Protein AF-A0A2D7XAW5-F1 (afdb_monomer_lite)

Structure (mmCIF, N/CA/C/O backbone):
data_AF-A0A2D7XAW5-F1
#
_entry.id   AF-A0A2D7XAW5-F1
#
loop_
_atom_site.group_PDB
_atom_site.id
_atom_site.type_symbol
_atom_site.label_atom_id
_atom_site.label_alt_id
_atom_site.label_comp_id
_atom_site.label_asym_id
_atom_site.label_entity_id
_atom_site.label_seq_id
_atom_site.pdbx_PDB_ins_code
_atom_site.Cartn_x
_atom_site.Cartn_y
_atom_site.Cartn_z
_atom_site.occupancy
_atom_site.B_iso_or_equiv
_atom_site.auth_seq_id
_atom_site.auth_comp_id
_atom_site.auth_asym_id
_atom_site.auth_atom_id
_atom_site.pdbx_PDB_model_num
ATOM 1 N N . MET A 1 1 ? 61.122 -16.828 -64.109 1.00 49.00 1 MET A N 1
ATOM 2 C CA . MET A 1 1 ? 60.019 -16.296 -63.279 1.00 49.00 1 MET A CA 1
ATOM 3 C C . MET A 1 1 ? 60.348 -14.872 -62.848 1.00 49.00 1 MET A C 1
ATOM 5 O O . MET A 1 1 ? 61.306 -14.716 -62.104 1.00 49.00 1 MET A O 1
ATOM 9 N N . LYS A 1 2 ? 59.590 -13.874 -63.337 1.00 34.31 2 LYS A N 1
ATOM 10 C CA . LYS A 1 2 ? 59.197 -12.615 -62.662 1.00 34.31 2 LYS A CA 1
ATOM 11 C C . LYS A 1 2 ? 58.430 -11.706 -63.652 1.00 34.31 2 LYS A C 1
ATOM 13 O O . LYS A 1 2 ? 59.019 -11.163 -64.572 1.00 34.31 2 LYS A O 1
ATOM 18 N N . VAL A 1 3 ? 57.115 -11.652 -63.407 1.00 29.89 3 VAL A N 1
ATOM 19 C CA . VAL A 1 3 ? 56.124 -10.549 -63.476 1.00 29.89 3 VAL A CA 1
ATOM 20 C C . VAL A 1 3 ? 55.909 -9.764 -64.795 1.00 29.89 3 VAL A C 1
ATOM 22 O O . VAL A 1 3 ? 56.750 -8.947 -65.153 1.00 29.89 3 VAL A O 1
ATOM 25 N N . PRO A 1 4 ? 54.728 -9.887 -65.449 1.00 41.78 4 PRO A N 1
ATOM 26 C CA . PRO A 1 4 ? 54.240 -8.918 -66.435 1.00 41.78 4 PRO A CA 1
ATOM 27 C C . PRO A 1 4 ? 53.646 -7.681 -65.738 1.00 41.78 4 PRO A C 1
ATOM 29 O O . PRO A 1 4 ? 52.747 -7.805 -64.904 1.00 41.78 4 PRO A O 1
ATOM 32 N N . THR A 1 5 ? 54.104 -6.481 -66.095 1.00 43.00 5 THR A N 1
ATOM 33 C CA . THR A 1 5 ? 53.449 -5.216 -65.725 1.00 43.00 5 THR A CA 1
ATOM 34 C C . THR A 1 5 ? 52.362 -4.879 -66.740 1.00 43.00 5 THR A C 1
ATOM 36 O O . THR A 1 5 ? 52.657 -4.549 -67.886 1.00 43.00 5 THR A O 1
ATOM 39 N N . TYR A 1 6 ? 51.101 -4.945 -66.315 1.00 37.06 6 TYR A N 1
ATOM 40 C CA . TYR A 1 6 ? 49.959 -4.480 -67.097 1.00 37.06 6 TYR A CA 1
ATOM 41 C C . TYR A 1 6 ? 49.971 -2.945 -67.170 1.00 37.06 6 TYR A C 1
ATOM 43 O O . TYR A 1 6 ? 49.675 -2.274 -66.182 1.00 37.06 6 TYR A O 1
ATOM 51 N N . GLN A 1 7 ? 50.296 -2.376 -68.334 1.00 37.94 7 GLN A N 1
ATOM 52 C CA . GLN A 1 7 ? 49.944 -0.990 -68.649 1.00 37.94 7 GLN A CA 1
ATOM 53 C C . GLN A 1 7 ? 48.467 -0.964 -69.048 1.00 37.94 7 GLN A C 1
ATOM 55 O O . GLN A 1 7 ? 48.074 -1.506 -70.077 1.00 37.94 7 GLN A O 1
ATOM 60 N N . ARG A 1 8 ? 47.627 -0.379 -68.193 1.00 36.88 8 ARG A N 1
ATOM 61 C CA . ARG A 1 8 ? 46.212 -0.156 -68.486 1.00 36.88 8 ARG A CA 1
ATOM 62 C C . ARG A 1 8 ? 46.101 1.158 -69.259 1.00 36.88 8 ARG A C 1
ATOM 64 O O . ARG A 1 8 ? 46.190 2.227 -68.663 1.00 36.88 8 ARG A O 1
ATOM 71 N N . GLU A 1 9 ? 45.927 1.077 -70.574 1.00 38.66 9 GLU A N 1
ATOM 72 C CA . GLU A 1 9 ? 45.508 2.213 -71.398 1.00 38.66 9 GLU A CA 1
ATOM 73 C C . GLU A 1 9 ? 44.088 2.618 -70.976 1.00 38.66 9 GLU A C 1
ATOM 75 O O . GLU A 1 9 ? 43.096 1.979 -71.325 1.00 38.66 9 GLU A O 1
ATOM 80 N N . THR A 1 10 ? 43.965 3.662 -70.158 1.00 37.06 10 THR A N 1
ATOM 81 C CA . THR A 1 10 ? 42.676 4.304 -69.897 1.00 37.06 10 THR A CA 1
ATOM 82 C C . THR A 1 10 ? 42.324 5.186 -71.088 1.00 37.06 10 THR A C 1
ATOM 84 O O . THR A 1 10 ? 42.619 6.380 -71.101 1.00 37.06 10 THR A O 1
ATOM 87 N N . GLY A 1 11 ? 41.694 4.591 -72.100 1.00 34.25 11 GLY A N 1
ATOM 88 C CA . GLY A 1 11 ? 40.946 5.336 -73.103 1.00 34.25 11 GLY A CA 1
ATOM 89 C C . GLY A 1 11 ? 39.743 5.996 -72.435 1.00 34.25 11 GLY A C 1
ATOM 90 O O . GLY A 1 11 ? 38.771 5.326 -72.093 1.00 34.25 11 GLY A O 1
ATOM 91 N N . ILE A 1 12 ? 39.807 7.309 -72.216 1.00 36.62 12 ILE A N 1
ATOM 92 C CA . ILE A 1 12 ? 38.617 8.099 -71.899 1.00 36.62 12 ILE A CA 1
ATOM 93 C C . ILE A 1 12 ? 37.809 8.152 -73.192 1.00 36.62 12 ILE A C 1
ATOM 95 O O . ILE A 1 12 ? 38.161 8.881 -74.111 1.00 36.62 12 ILE A O 1
ATOM 99 N N . THR A 1 13 ? 36.747 7.358 -73.286 1.00 34.97 13 THR A N 1
ATOM 100 C CA . THR A 1 13 ? 35.694 7.532 -74.291 1.00 34.97 13 THR A CA 1
ATOM 101 C C . THR A 1 13 ? 34.950 8.841 -74.009 1.00 34.97 13 THR A C 1
ATOM 103 O O . THR A 1 13 ? 34.230 8.900 -73.005 1.00 34.97 13 THR A O 1
ATOM 106 N N . PRO A 1 14 ? 35.052 9.889 -74.852 1.00 41.09 14 PRO A N 1
ATOM 107 C CA . PRO A 1 14 ? 34.073 10.959 -74.826 1.00 41.09 14 PRO A CA 1
ATOM 108 C C . PRO A 1 14 ? 32.803 10.432 -75.506 1.00 41.09 14 PRO A C 1
ATOM 110 O O . PRO A 1 14 ? 32.849 9.806 -76.564 1.00 41.09 14 PRO A O 1
ATOM 113 N N . ARG A 1 15 ? 31.659 10.631 -74.852 1.00 36.19 15 ARG A N 1
ATOM 114 C CA . ARG A 1 15 ? 30.332 10.256 -75.354 1.00 36.19 15 ARG A CA 1
ATOM 115 C C . ARG A 1 15 ? 30.088 10.767 -76.783 1.00 36.19 15 ARG A C 1
ATOM 117 O O . ARG A 1 15 ? 30.601 11.809 -77.183 1.00 36.19 15 ARG A O 1
ATOM 124 N N . ALA A 1 16 ? 29.252 10.026 -77.510 1.00 38.72 16 ALA A N 1
ATOM 125 C CA . ALA A 1 16 ? 28.779 10.338 -78.855 1.00 38.72 16 ALA A CA 1
ATOM 126 C C . ALA A 1 16 ? 28.228 11.774 -78.956 1.00 38.72 16 ALA A C 1
ATOM 128 O O . ALA A 1 16 ? 27.332 12.144 -78.197 1.00 38.72 16 ALA A O 1
ATOM 129 N N . GLY A 1 17 ? 28.766 12.565 -79.894 1.00 42.38 17 GLY A N 1
ATOM 130 C CA . GLY A 1 17 ? 28.244 13.895 -80.242 1.00 42.38 17 GLY A CA 1
ATOM 131 C C . GLY A 1 17 ? 29.272 14.965 -80.640 1.00 42.38 17 GLY A C 1
ATOM 132 O O . GLY A 1 17 ? 28.874 15.992 -81.177 1.00 42.38 17 GLY A O 1
ATOM 133 N N . ALA A 1 18 ? 30.577 14.765 -80.426 1.00 35.56 18 ALA A N 1
ATOM 134 C CA . ALA A 1 18 ? 31.586 15.764 -80.797 1.00 35.56 18 ALA A CA 1
ATOM 135 C C . ALA A 1 18 ? 32.051 15.591 -82.256 1.00 35.56 18 ALA A C 1
ATOM 137 O O . ALA A 1 18 ? 32.701 14.605 -82.602 1.00 35.56 18 ALA A O 1
ATOM 138 N N . VAL A 1 19 ? 31.722 16.563 -83.110 1.00 38.09 19 VAL A N 1
ATOM 139 C CA . VAL A 1 19 ? 32.221 16.660 -84.490 1.00 38.09 19 VAL A CA 1
ATOM 140 C C . VAL A 1 19 ? 33.699 17.080 -84.455 1.00 38.09 19 VAL A C 1
ATOM 142 O O . VAL A 1 19 ? 34.006 18.122 -83.875 1.00 38.09 19 VAL A O 1
ATOM 145 N N . PRO A 1 20 ? 34.637 16.329 -85.061 1.00 36.72 20 PRO A N 1
ATOM 146 C CA . PRO A 1 20 ? 36.035 16.735 -85.098 1.00 36.72 20 PRO A CA 1
ATOM 147 C C . PRO A 1 20 ? 36.251 17.810 -86.174 1.00 36.72 20 PRO A C 1
ATOM 149 O O . PRO A 1 20 ? 36.247 17.517 -87.368 1.00 36.72 20 PRO A O 1
ATOM 152 N N . SER A 1 21 ? 36.483 19.062 -85.770 1.00 35.12 21 SER A N 1
ATOM 153 C CA . SER A 1 21 ? 37.036 20.084 -86.666 1.00 35.12 21 SER A CA 1
ATOM 154 C C . SER A 1 21 ? 38.558 19.933 -86.724 1.00 35.12 21 SER A C 1
ATOM 156 O O . SER A 1 21 ? 39.268 20.306 -85.789 1.00 35.12 21 SER A O 1
ATOM 158 N N . GLY A 1 22 ? 39.076 19.358 -87.808 1.00 31.50 22 GLY A N 1
ATOM 159 C CA . GLY A 1 22 ? 40.514 19.291 -88.054 1.00 31.50 22 GLY A CA 1
ATOM 160 C C . GLY A 1 22 ? 41.063 20.644 -88.508 1.00 31.50 22 GLY A C 1
ATOM 161 O O . GLY A 1 22 ? 40.640 21.161 -89.538 1.00 31.50 22 GLY A O 1
ATOM 162 N N . VAL A 1 23 ? 42.046 21.189 -87.788 1.00 35.84 23 VAL A N 1
ATOM 163 C CA . VAL A 1 23 ? 42.886 22.292 -88.278 1.00 35.84 23 VAL A CA 1
ATOM 164 C C . VAL A 1 23 ? 44.326 21.786 -88.345 1.00 35.84 23 VAL A C 1
ATOM 166 O O . VAL A 1 23 ? 44.962 21.542 -87.323 1.00 35.84 23 VAL A O 1
ATOM 169 N N . ARG A 1 24 ? 44.836 21.579 -89.565 1.00 37.38 24 ARG A N 1
ATOM 170 C CA . ARG A 1 24 ? 46.264 21.337 -89.818 1.00 37.38 24 ARG A CA 1
ATOM 171 C C . ARG A 1 24 ? 46.990 22.680 -89.761 1.00 37.38 24 ARG A C 1
ATOM 173 O O . ARG A 1 24 ? 46.682 23.553 -90.564 1.00 37.38 24 ARG A O 1
ATOM 180 N N . VAL A 1 25 ? 47.979 22.822 -88.881 1.00 36.78 25 VAL A N 1
ATOM 181 C CA . VAL A 1 25 ? 48.917 23.956 -88.912 1.00 36.78 25 VAL A CA 1
ATOM 182 C C . VAL A 1 25 ? 50.335 23.416 -89.099 1.00 36.78 25 VAL A C 1
ATOM 184 O O . VAL A 1 25 ? 50.778 22.531 -88.371 1.00 36.78 25 VAL A O 1
ATOM 187 N N . SER A 1 26 ? 51.013 23.901 -90.140 1.00 34.81 26 SER A N 1
ATOM 188 C CA . SER A 1 26 ? 52.348 23.491 -90.592 1.00 34.81 26 SER A CA 1
ATOM 189 C C . SER A 1 26 ? 53.469 23.908 -89.629 1.00 34.81 26 SER A C 1
ATOM 191 O O . SER A 1 26 ? 53.447 25.009 -89.083 1.00 34.81 26 SER A O 1
ATOM 193 N N . ALA A 1 27 ? 54.496 23.062 -89.502 1.00 40.00 27 ALA A N 1
ATOM 194 C CA . ALA A 1 27 ? 55.576 23.095 -88.503 1.00 40.00 27 ALA A CA 1
ATOM 195 C C . ALA A 1 27 ? 56.560 24.297 -88.536 1.00 40.00 27 ALA A C 1
ATOM 197 O O . ALA A 1 27 ? 57.597 24.249 -87.883 1.00 40.00 27 ALA A O 1
ATOM 198 N N . GLY A 1 28 ? 56.270 25.378 -89.266 1.00 39.66 28 GLY A N 1
ATOM 199 C CA . GLY A 1 28 ? 57.212 26.486 -89.496 1.00 39.66 28 GLY A CA 1
ATOM 200 C C . GLY A 1 28 ? 57.031 27.745 -88.637 1.00 39.66 28 GLY A C 1
ATOM 201 O O . GLY A 1 28 ? 57.883 28.622 -88.699 1.00 39.66 28 GLY A O 1
ATOM 202 N N . GLN A 1 29 ? 55.957 27.869 -87.845 1.00 40.94 29 GLN A N 1
ATOM 203 C CA . GLN A 1 29 ? 55.640 29.100 -87.085 1.00 40.94 29 GLN A CA 1
ATOM 204 C C . GLN A 1 29 ? 55.718 28.953 -85.547 1.00 40.94 29 GLN A C 1
ATOM 206 O O . GLN A 1 29 ? 55.347 29.864 -84.814 1.00 40.94 29 GLN A O 1
ATOM 211 N N . LEU A 1 30 ? 56.231 27.830 -85.028 1.00 43.41 30 LEU A N 1
ATOM 212 C CA . LEU A 1 30 ? 56.254 27.513 -83.585 1.00 43.41 30 LEU A CA 1
ATOM 213 C C . LEU A 1 30 ? 57.581 27.823 -82.861 1.00 43.41 30 LEU A C 1
ATOM 215 O O . LEU A 1 30 ? 57.793 27.342 -81.749 1.00 43.41 30 LEU A O 1
ATOM 219 N N . ALA A 1 31 ? 58.484 28.617 -83.441 1.00 43.88 31 ALA A N 1
ATOM 220 C CA . ALA A 1 31 ? 59.805 28.828 -82.836 1.00 43.88 31 ALA A CA 1
ATOM 221 C C . ALA A 1 31 ? 59.871 29.955 -81.780 1.00 43.88 31 ALA A C 1
ATOM 223 O O . ALA A 1 31 ? 60.752 29.915 -80.923 1.00 43.88 31 ALA A O 1
ATOM 224 N N . GLU A 1 32 ? 58.937 30.913 -81.767 1.00 42.53 32 GLU A N 1
ATOM 225 C CA . GLU A 1 32 ? 58.920 32.007 -80.772 1.00 42.53 32 GLU A CA 1
ATOM 226 C C . GLU A 1 32 ? 57.974 31.819 -79.561 1.00 42.53 32 GLU A C 1
ATOM 228 O O . GLU A 1 32 ? 58.348 32.254 -78.469 1.00 42.53 32 GLU A O 1
ATOM 233 N N . PRO A 1 33 ? 56.832 31.097 -79.625 1.00 41.97 33 PRO A N 1
ATOM 234 C CA . PRO A 1 33 ? 55.989 30.883 -78.437 1.00 41.97 33 PRO A CA 1
ATOM 235 C C . PRO A 1 33 ? 56.567 29.862 -77.438 1.00 41.97 33 PRO A C 1
ATOM 237 O O . PRO A 1 33 ? 56.197 29.849 -76.262 1.00 41.97 33 PRO A O 1
ATOM 240 N N . ALA A 1 34 ? 57.488 28.998 -77.881 1.00 42.53 34 ALA A N 1
ATOM 241 C CA . ALA A 1 34 ? 58.002 27.886 -77.078 1.00 42.53 34 ALA A CA 1
ATOM 242 C C . ALA A 1 34 ? 58.900 28.332 -75.907 1.00 42.53 34 ALA A C 1
ATOM 244 O O . ALA A 1 34 ? 58.946 27.661 -74.875 1.00 42.53 34 ALA A O 1
ATOM 245 N N . ARG A 1 35 ? 59.574 29.487 -76.017 1.00 42.62 35 ARG A N 1
ATOM 246 C CA . ARG A 1 35 ? 60.389 30.032 -74.914 1.00 42.62 35 ARG A CA 1
ATOM 247 C C . ARG A 1 35 ? 59.552 30.770 -73.864 1.00 42.62 35 ARG A C 1
ATOM 249 O O . ARG A 1 35 ? 59.889 30.701 -72.686 1.00 42.62 35 ARG A O 1
ATOM 256 N N . ALA A 1 36 ? 58.427 31.375 -74.249 1.00 43.19 36 ALA A N 1
ATOM 257 C CA . ALA A 1 36 ? 57.480 31.967 -73.301 1.00 43.19 36 ALA A CA 1
ATOM 258 C C . ALA A 1 36 ? 56.703 30.892 -72.510 1.00 43.19 36 ALA A C 1
ATOM 260 O O . ALA A 1 36 ? 56.484 31.044 -71.309 1.00 43.19 36 ALA A O 1
ATOM 261 N N . MET A 1 37 ? 56.366 29.755 -73.134 1.00 46.28 37 MET A N 1
ATOM 262 C CA . MET A 1 37 ? 55.700 28.648 -72.430 1.00 46.28 37 MET A CA 1
ATOM 263 C C . MET A 1 37 ? 56.602 27.894 -71.443 1.00 46.28 37 MET A C 1
ATOM 265 O O . MET A 1 37 ? 56.090 27.368 -70.459 1.00 46.28 37 MET A O 1
ATOM 269 N N . GLN A 1 38 ? 57.927 27.850 -71.629 1.00 44.06 38 GLN A N 1
ATOM 270 C CA . GLN A 1 38 ? 58.813 27.170 -70.669 1.00 44.06 38 GLN A CA 1
ATOM 271 C C . GLN A 1 38 ? 58.969 27.917 -69.333 1.00 44.06 38 GLN A C 1
ATOM 273 O O . GLN A 1 38 ? 59.169 27.270 -68.304 1.00 44.06 38 GLN A O 1
ATOM 278 N N . ALA A 1 39 ? 58.818 29.246 -69.319 1.00 44.62 39 ALA A N 1
ATOM 279 C CA . ALA A 1 39 ? 58.774 30.024 -68.078 1.00 44.62 39 ALA A CA 1
ATOM 280 C C . ALA A 1 39 ? 57.443 29.832 -67.323 1.00 44.62 39 ALA A C 1
ATOM 282 O O . ALA A 1 39 ? 57.422 29.795 -66.096 1.00 44.62 39 ALA A O 1
ATOM 283 N N . ILE A 1 40 ? 56.344 29.621 -68.053 1.00 46.25 40 ILE A N 1
ATOM 284 C CA . ILE A 1 40 ? 55.010 29.382 -67.486 1.00 46.25 40 ILE A CA 1
ATOM 285 C C . ILE A 1 40 ? 54.872 27.923 -67.005 1.00 46.25 40 ILE A C 1
ATOM 287 O O . ILE A 1 40 ? 54.352 27.675 -65.922 1.00 46.25 40 ILE A O 1
ATOM 291 N N . ALA A 1 41 ? 55.427 26.942 -67.721 1.00 45.81 41 ALA A N 1
ATOM 292 C CA . ALA A 1 41 ? 55.319 25.522 -67.367 1.00 45.81 41 ALA A CA 1
ATOM 293 C C . ALA A 1 41 ? 56.043 25.127 -66.061 1.00 45.81 41 ALA A C 1
ATOM 295 O O . ALA A 1 41 ? 55.650 24.148 -65.432 1.00 45.81 41 ALA A O 1
ATOM 296 N N . ARG A 1 42 ? 57.060 25.883 -65.614 1.00 46.84 42 ARG A N 1
ATOM 297 C CA . ARG A 1 42 ? 57.726 25.640 -64.315 1.00 46.84 42 ARG A CA 1
ATOM 298 C C . ARG A 1 42 ? 57.021 26.289 -63.118 1.00 46.84 42 ARG A C 1
ATOM 300 O O . ARG A 1 42 ? 57.242 25.839 -62.005 1.00 46.84 42 ARG A O 1
ATOM 307 N N . GLY A 1 43 ? 56.171 27.297 -63.332 1.00 45.84 43 GLY A N 1
ATOM 308 C CA . GLY A 1 43 ? 55.372 27.933 -62.273 1.00 45.84 43 GLY A CA 1
ATOM 309 C C . GLY A 1 43 ? 53.921 27.439 -62.199 1.00 45.84 43 GLY A C 1
ATOM 310 O O . GLY A 1 43 ? 53.312 27.473 -61.137 1.00 45.84 43 GLY A O 1
ATOM 311 N N . VAL A 1 44 ? 53.352 26.938 -63.301 1.00 48.00 44 VAL A N 1
ATOM 312 C CA . VAL A 1 44 ? 51.924 26.568 -63.383 1.00 48.00 44 VAL A CA 1
ATOM 313 C C . VAL A 1 44 ? 51.629 25.141 -62.906 1.00 48.00 44 VAL A C 1
ATOM 315 O O . VAL A 1 44 ? 50.497 24.860 -62.526 1.00 48.00 44 VAL A O 1
ATOM 318 N N . GLY A 1 45 ? 52.625 24.250 -62.839 1.00 47.44 45 GLY A N 1
ATOM 319 C CA . GLY A 1 45 ? 52.453 22.922 -62.232 1.00 47.44 45 GLY A CA 1
ATOM 320 C C . GLY A 1 45 ? 52.153 22.998 -60.731 1.00 47.44 45 GLY A C 1
ATOM 321 O O . GLY A 1 45 ? 51.212 22.363 -60.255 1.00 47.44 45 GLY A O 1
ATOM 322 N N . ASP A 1 46 ? 52.888 23.848 -60.010 1.00 51.88 46 ASP A N 1
ATOM 323 C CA . ASP A 1 46 ? 52.659 24.089 -58.584 1.00 51.88 46 ASP A CA 1
ATOM 324 C C . ASP A 1 46 ? 51.409 24.946 -58.350 1.00 51.88 46 ASP A C 1
ATOM 326 O O . ASP A 1 46 ? 50.619 24.622 -57.473 1.00 51.88 46 ASP A O 1
ATOM 330 N N . VAL A 1 47 ? 51.141 25.967 -59.176 1.00 52.97 47 VAL A N 1
ATOM 331 C CA . VAL A 1 47 ? 49.906 26.771 -59.060 1.00 52.97 47 VAL A CA 1
ATOM 332 C C . VAL A 1 47 ? 48.655 25.943 -59.380 1.00 52.97 47 VAL A C 1
ATOM 334 O O . VAL A 1 47 ? 47.665 26.040 -58.665 1.00 52.97 47 VAL A O 1
ATOM 337 N N . GLY A 1 48 ? 48.681 25.085 -60.403 1.00 54.91 48 GLY A N 1
ATOM 338 C CA . GLY A 1 48 ? 47.562 24.201 -60.747 1.00 54.91 48 GLY A CA 1
ATOM 339 C C . GLY A 1 48 ? 47.299 23.139 -59.679 1.00 54.91 48 GLY A C 1
ATOM 340 O O . GLY A 1 48 ? 46.143 22.865 -59.357 1.00 54.91 48 GLY A O 1
ATOM 341 N N . ARG A 1 49 ? 48.363 22.596 -59.073 1.00 58.31 49 ARG A N 1
ATOM 342 C CA . ARG A 1 49 ? 48.265 21.694 -57.921 1.00 58.31 49 ARG A CA 1
ATOM 343 C C . ARG A 1 49 ? 47.713 22.409 -56.688 1.00 58.31 49 ARG A C 1
ATOM 345 O O . ARG A 1 49 ? 46.780 21.902 -56.085 1.00 58.31 49 ARG A O 1
ATOM 352 N N . VAL A 1 50 ? 48.209 23.604 -56.370 1.00 61.03 50 VAL A N 1
ATOM 353 C CA . VAL A 1 50 ? 47.718 24.424 -55.250 1.00 61.03 50 VAL A CA 1
ATOM 354 C C . VAL A 1 50 ? 46.248 24.810 -55.443 1.00 61.03 50 VAL A C 1
ATOM 356 O O . VAL A 1 50 ? 45.469 24.693 -54.506 1.00 61.03 50 VAL A O 1
ATOM 359 N N . VAL A 1 51 ? 45.826 25.190 -56.654 1.00 65.31 51 VAL A N 1
ATOM 360 C CA . VAL A 1 51 ? 44.419 25.521 -56.960 1.00 65.31 51 VAL A CA 1
ATOM 361 C C . VAL A 1 51 ? 43.513 24.290 -56.867 1.00 65.31 51 VAL A C 1
ATOM 363 O O . VAL A 1 51 ? 42.393 24.389 -56.365 1.00 65.31 51 VAL A O 1
ATOM 366 N N . TYR A 1 52 ? 43.977 23.126 -57.324 1.00 69.44 52 TYR A N 1
ATOM 367 C CA . TYR A 1 52 ? 43.239 21.870 -57.198 1.00 69.44 52 TYR A CA 1
ATOM 368 C C . TYR A 1 52 ? 43.125 21.414 -55.737 1.00 69.44 52 TYR A C 1
ATOM 370 O O . TYR A 1 52 ? 42.033 21.055 -55.297 1.00 69.44 52 TYR A O 1
ATOM 378 N N . ASP A 1 53 ? 44.215 21.493 -54.972 1.00 69.38 53 ASP A N 1
ATOM 379 C CA . ASP A 1 53 ? 44.248 21.161 -53.547 1.00 69.38 53 ASP A CA 1
ATOM 380 C C . ASP A 1 53 ? 43.356 22.124 -52.737 1.00 69.38 53 ASP A C 1
ATOM 382 O O . ASP A 1 53 ? 42.586 21.684 -51.880 1.00 69.38 53 ASP A O 1
ATOM 386 N N . ASP A 1 54 ? 43.361 23.423 -53.059 1.00 70.94 54 ASP A N 1
ATOM 387 C CA . ASP A 1 54 ? 42.459 24.415 -52.463 1.00 70.94 54 ASP A CA 1
ATOM 388 C C . ASP A 1 54 ? 40.994 24.168 -52.837 1.00 70.94 54 ASP A C 1
ATOM 390 O O . ASP A 1 54 ? 40.112 24.290 -51.983 1.00 70.94 54 ASP A O 1
ATOM 394 N N . TYR A 1 55 ? 40.702 23.792 -54.085 1.00 68.50 55 TYR A N 1
ATOM 395 C CA . TYR A 1 55 ? 39.351 23.422 -54.505 1.00 68.50 55 TYR A CA 1
ATOM 396 C C . TYR A 1 55 ? 38.862 22.173 -53.763 1.00 68.50 55 TYR A C 1
ATOM 398 O O . TYR A 1 55 ? 37.764 22.182 -53.202 1.00 68.50 55 TYR A O 1
ATOM 406 N N . GLN A 1 56 ? 39.691 21.127 -53.673 1.00 73.06 56 GLN A N 1
ATOM 407 C CA . GLN A 1 56 ? 39.372 19.931 -52.895 1.00 73.06 56 GLN A CA 1
ATOM 408 C C . GLN A 1 56 ? 39.150 20.259 -51.416 1.00 73.06 56 GLN A C 1
ATOM 410 O O . GLN A 1 56 ? 38.205 19.749 -50.811 1.00 73.06 56 GLN A O 1
ATOM 415 N N . ARG A 1 57 ? 39.969 21.144 -50.838 1.00 75.12 57 ARG A N 1
ATOM 416 C CA . ARG A 1 57 ? 39.821 21.601 -49.453 1.00 75.12 57 ARG A CA 1
ATOM 417 C C . ARG A 1 57 ? 38.533 22.395 -49.246 1.00 75.12 57 ARG A C 1
ATOM 419 O O . ARG A 1 57 ? 37.850 22.158 -48.258 1.00 75.12 57 ARG A O 1
ATOM 426 N N . ARG A 1 58 ? 38.158 23.286 -50.170 1.00 72.44 58 ARG A N 1
ATOM 427 C CA . ARG A 1 58 ? 36.890 24.036 -50.107 1.00 72.44 58 ARG A CA 1
ATOM 428 C C . ARG A 1 58 ? 35.681 23.112 -50.202 1.00 72.44 58 ARG A C 1
ATOM 430 O O . ARG A 1 58 ? 34.786 23.221 -49.373 1.00 72.44 58 ARG A O 1
ATOM 437 N N . VAL A 1 59 ? 35.683 22.171 -51.148 1.00 78.56 59 VAL A N 1
ATOM 438 C CA . VAL A 1 59 ? 34.605 21.177 -51.296 1.00 78.56 59 VAL A CA 1
ATOM 439 C C . VAL A 1 59 ? 34.511 20.285 -50.058 1.00 78.56 59 VAL A C 1
ATOM 441 O O . VAL A 1 59 ? 33.411 19.999 -49.596 1.00 78.56 59 VAL A O 1
ATOM 444 N N . LYS A 1 60 ? 35.647 19.867 -49.488 1.00 82.06 60 LYS A N 1
ATOM 445 C CA . LYS A 1 60 ? 35.672 19.109 -48.234 1.00 82.06 60 LYS A CA 1
ATOM 446 C C . LYS A 1 60 ? 35.112 19.929 -47.070 1.00 82.06 60 LYS A C 1
ATOM 448 O O . LYS A 1 60 ? 34.206 19.454 -46.406 1.00 82.06 60 LYS A O 1
ATOM 453 N N . ASN A 1 61 ? 35.586 21.157 -46.868 1.00 77.69 61 ASN A N 1
ATOM 454 C CA . ASN A 1 61 ? 35.104 22.027 -45.793 1.00 77.69 61 ASN A CA 1
ATOM 455 C C . ASN A 1 61 ? 33.600 22.300 -45.917 1.00 77.69 61 ASN A C 1
ATOM 457 O O . ASN A 1 61 ? 32.899 22.316 -44.914 1.00 77.69 61 ASN A O 1
ATOM 461 N N . GLN A 1 62 ? 33.095 22.484 -47.140 1.00 82.31 62 GLN A N 1
ATOM 462 C CA . GLN A 1 62 ? 31.667 22.665 -47.380 1.00 82.31 62 GLN A CA 1
ATOM 463 C C . GLN A 1 62 ? 30.867 21.407 -47.014 1.00 82.31 62 GLN A C 1
ATOM 465 O O . GLN A 1 62 ? 29.859 21.512 -46.324 1.00 82.31 62 GLN A O 1
ATOM 470 N N . ARG A 1 63 ? 31.355 20.216 -47.386 1.00 80.88 63 ARG A N 1
ATOM 471 C CA . ARG A 1 63 ? 30.745 18.939 -46.974 1.00 80.88 63 ARG A CA 1
ATOM 472 C C . ARG A 1 63 ? 30.782 18.738 -45.463 1.00 80.88 63 ARG A C 1
ATOM 474 O O . ARG A 1 63 ? 29.792 18.289 -44.903 1.00 80.88 63 ARG A O 1
ATOM 481 N N . ASP A 1 64 ? 31.890 19.086 -44.815 1.00 82.38 64 ASP A N 1
ATOM 482 C CA . ASP A 1 64 ? 32.043 18.962 -43.366 1.00 82.38 64 ASP A CA 1
ATOM 483 C C . ASP A 1 64 ? 31.057 19.897 -42.632 1.00 82.38 64 ASP A C 1
ATOM 485 O O . ASP A 1 64 ? 30.456 19.496 -41.638 1.00 82.38 64 ASP A O 1
ATOM 489 N N . ILE A 1 65 ? 30.831 21.118 -43.140 1.00 85.31 65 ILE A N 1
ATOM 490 C CA . ILE A 1 65 ? 29.823 22.052 -42.603 1.00 85.31 65 ILE A CA 1
ATOM 491 C C . ILE A 1 65 ? 28.405 21.498 -42.793 1.00 85.31 65 ILE A C 1
ATOM 493 O O . ILE A 1 65 ? 27.645 21.448 -41.830 1.00 85.31 65 ILE A O 1
ATOM 497 N N . GLU A 1 66 ? 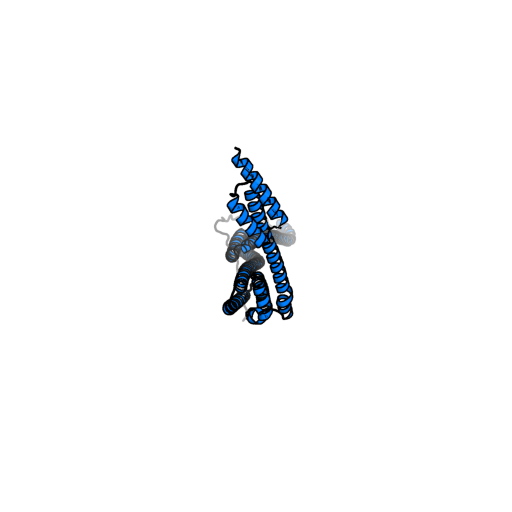28.066 21.028 -43.995 1.00 83.62 66 GLU A N 1
ATOM 498 C CA . GLU A 1 66 ? 26.769 20.393 -44.273 1.00 83.62 66 GLU A CA 1
ATOM 499 C C . GLU A 1 66 ? 26.531 19.168 -43.371 1.00 83.62 66 GLU A C 1
ATOM 501 O O . GLU A 1 66 ? 25.451 19.008 -42.807 1.00 83.62 66 GLU A O 1
ATOM 506 N N . ASP A 1 67 ? 27.542 18.312 -43.188 1.00 84.19 67 ASP A N 1
ATOM 507 C CA . ASP A 1 67 ? 27.457 17.137 -42.315 1.00 84.19 67 ASP A CA 1
ATOM 508 C C . ASP A 1 67 ? 27.255 17.549 -40.850 1.00 84.19 67 ASP A C 1
ATOM 510 O O . ASP A 1 67 ? 26.502 16.900 -40.119 1.00 84.19 67 ASP A O 1
ATOM 514 N N . LEU A 1 68 ? 27.893 18.631 -40.396 1.00 85.31 68 LEU A N 1
ATOM 515 C CA . LEU A 1 68 ? 27.678 19.182 -39.057 1.00 85.31 68 LEU A CA 1
ATOM 516 C C . LEU A 1 68 ? 26.264 19.747 -38.887 1.00 85.31 68 LEU A C 1
ATOM 518 O O . LEU A 1 68 ? 25.646 19.524 -37.845 1.00 85.31 68 LEU A O 1
ATOM 522 N N . GLU A 1 69 ? 25.732 20.445 -39.888 1.00 87.56 69 GLU A N 1
ATOM 523 C CA . GLU A 1 69 ? 24.360 20.959 -39.874 1.00 87.56 69 GLU A CA 1
ATOM 524 C C . GLU A 1 69 ? 23.334 19.824 -39.827 1.00 87.56 69 GLU A C 1
ATOM 526 O O . GLU A 1 69 ? 22.464 19.834 -38.954 1.00 87.56 69 GLU A O 1
ATOM 531 N N . ILE A 1 70 ? 23.490 18.806 -40.680 1.00 86.12 70 ILE A N 1
ATOM 532 C CA . ILE A 1 70 ? 22.648 17.601 -40.700 1.00 86.12 70 ILE A CA 1
ATOM 533 C C . ILE A 1 70 ? 22.699 16.889 -39.345 1.00 86.12 70 ILE A C 1
ATOM 535 O O . ILE A 1 70 ? 21.661 16.559 -38.772 1.00 86.12 70 ILE A O 1
ATOM 539 N N . ASN A 1 71 ? 23.894 16.697 -38.777 1.00 85.69 71 ASN A N 1
ATOM 540 C CA . ASN A 1 71 ? 24.037 16.080 -37.459 1.00 85.69 71 ASN A CA 1
ATOM 541 C C . ASN A 1 71 ? 23.393 16.924 -36.348 1.00 85.69 71 ASN A C 1
ATOM 543 O O . ASN A 1 71 ? 22.807 16.369 -35.422 1.00 85.69 71 ASN A O 1
ATOM 547 N N . ASN A 1 72 ? 23.476 18.255 -36.411 1.00 87.56 72 ASN A N 1
ATOM 548 C CA . ASN A 1 72 ? 22.833 19.131 -35.430 1.00 87.56 72 ASN A CA 1
ATOM 549 C C . ASN A 1 72 ? 21.303 19.105 -35.547 1.00 87.56 72 ASN A C 1
ATOM 551 O O . ASN A 1 72 ? 20.620 19.080 -34.522 1.00 87.56 72 ASN A O 1
ATOM 555 N N . GLN A 1 73 ? 20.764 19.074 -36.768 1.00 87.38 73 GLN A N 1
ATOM 556 C CA . GLN A 1 73 ? 19.330 18.896 -37.013 1.00 87.38 73 GLN A CA 1
ATOM 557 C C . GLN A 1 73 ? 18.850 17.543 -36.481 1.00 87.38 73 GLN A C 1
ATOM 559 O O . GLN A 1 73 ? 17.875 17.489 -35.732 1.00 87.38 73 GLN A O 1
ATOM 564 N N . ALA A 1 74 ? 19.590 16.472 -36.774 1.00 86.56 74 ALA A N 1
ATOM 565 C CA . ALA A 1 74 ? 19.294 15.135 -36.279 1.00 86.56 74 ALA A CA 1
ATOM 566 C C . ALA A 1 74 ? 19.333 15.055 -34.750 1.00 86.56 74 ALA A C 1
ATOM 568 O O . ALA A 1 74 ? 18.411 14.520 -34.145 1.00 86.56 74 ALA A O 1
ATOM 569 N N . LYS A 1 75 ? 20.343 15.652 -34.103 1.00 88.44 75 LYS A N 1
ATOM 570 C CA . LYS A 1 75 ? 20.423 15.720 -32.635 1.00 88.44 75 LYS A CA 1
ATOM 571 C C . LYS A 1 75 ? 19.204 16.398 -32.016 1.00 88.44 75 LYS A C 1
ATOM 573 O O . LYS A 1 75 ? 18.690 15.900 -31.019 1.00 88.44 75 LYS A O 1
ATOM 578 N N . ARG A 1 76 ? 18.746 17.517 -32.588 1.00 89.50 76 ARG A N 1
ATOM 579 C CA . ARG A 1 76 ? 17.558 18.234 -32.094 1.00 89.50 76 ARG A CA 1
ATOM 580 C C . ARG A 1 76 ? 16.293 17.399 -32.268 1.00 89.50 76 ARG A C 1
ATOM 582 O O . ARG A 1 76 ? 15.568 17.221 -31.298 1.00 89.50 76 ARG A O 1
ATOM 589 N N . ALA A 1 77 ? 16.085 16.836 -33.456 1.00 88.38 77 ALA A N 1
ATOM 590 C CA . ALA A 1 77 ? 14.907 16.022 -33.744 1.00 88.38 77 ALA A CA 1
ATOM 591 C C . ALA A 1 77 ? 14.852 14.753 -32.876 1.00 88.38 77 ALA A C 1
ATOM 593 O O . ALA A 1 77 ? 13.814 14.437 -32.308 1.00 88.38 77 ALA A O 1
ATOM 594 N N . ILE A 1 78 ? 15.979 14.051 -32.707 1.00 89.44 78 ILE A N 1
ATOM 595 C CA . ILE A 1 78 ? 16.066 12.869 -31.835 1.00 89.44 78 ILE A CA 1
ATOM 596 C C . ILE A 1 78 ? 15.775 13.236 -30.375 1.00 89.44 78 ILE A C 1
ATOM 598 O O . ILE A 1 78 ? 15.109 12.470 -29.680 1.00 89.44 78 ILE A O 1
ATOM 602 N N . ALA A 1 79 ? 16.265 14.385 -29.900 1.00 88.06 79 ALA A N 1
ATOM 603 C CA . ALA A 1 79 ? 15.994 14.848 -28.543 1.00 88.06 79 ALA A CA 1
ATOM 604 C C . ALA A 1 79 ? 14.509 15.188 -28.333 1.00 88.06 79 ALA A C 1
ATOM 606 O O . ALA A 1 79 ? 13.952 14.828 -27.301 1.00 88.06 79 ALA A O 1
ATOM 607 N N . GLU A 1 80 ? 13.865 15.832 -29.308 1.00 89.62 80 GLU A N 1
ATOM 608 C CA . GLU A 1 80 ? 12.433 16.160 -29.277 1.00 89.62 80 GLU A CA 1
ATOM 609 C C . GLU A 1 80 ? 11.565 14.894 -29.280 1.00 89.62 80 GLU A C 1
ATOM 611 O O . GLU A 1 80 ? 10.766 14.693 -28.367 1.00 89.62 80 GLU A O 1
ATOM 616 N N . ILE A 1 81 ? 11.809 13.976 -30.222 1.00 90.00 81 ILE A N 1
ATOM 617 C CA . ILE A 1 81 ? 11.112 12.682 -30.295 1.00 90.00 81 ILE A CA 1
ATOM 618 C C . ILE A 1 81 ? 11.340 11.867 -29.012 1.00 90.00 81 ILE A C 1
ATOM 620 O O . ILE A 1 81 ? 10.416 11.230 -28.507 1.00 90.00 81 ILE A O 1
ATOM 624 N N . GLY A 1 82 ? 12.559 11.894 -28.465 1.00 87.75 82 GLY A N 1
ATOM 625 C CA . GLY A 1 82 ? 12.890 11.246 -27.196 1.00 87.75 82 GLY A CA 1
ATOM 626 C C . GLY A 1 82 ? 12.128 11.836 -26.011 1.00 87.75 82 GLY A C 1
ATOM 627 O O . GLY A 1 82 ? 11.597 11.081 -25.201 1.00 87.75 82 GLY A O 1
ATOM 628 N N . ALA A 1 83 ? 12.022 13.164 -25.923 1.00 87.31 83 ALA A N 1
ATOM 629 C CA . ALA A 1 83 ? 11.276 13.838 -24.863 1.00 87.31 83 ALA A CA 1
ATOM 630 C C . ALA A 1 83 ? 9.772 13.528 -24.936 1.00 87.31 83 ALA A C 1
ATOM 632 O O . ALA A 1 83 ? 9.169 13.180 -23.921 1.00 87.31 83 ALA A O 1
ATOM 633 N N . GLU A 1 84 ? 9.177 13.578 -26.129 1.00 87.56 84 GLU A N 1
ATOM 634 C CA . GLU A 1 84 ? 7.7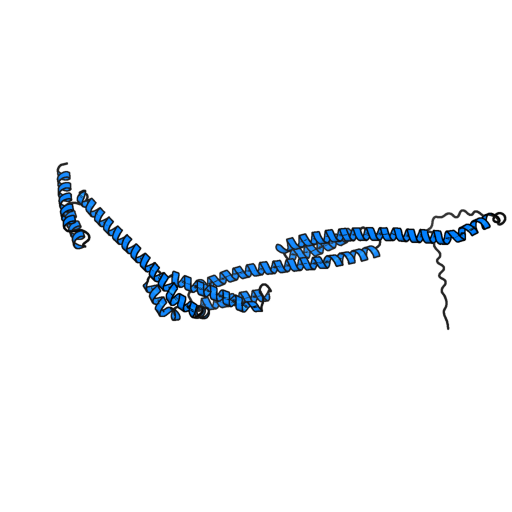74 13.201 -26.334 1.00 87.56 84 GLU A CA 1
ATOM 635 C C . GLU A 1 84 ? 7.514 11.740 -25.954 1.00 87.56 84 GLU A C 1
ATOM 637 O O . GLU A 1 84 ? 6.553 11.443 -25.244 1.00 87.56 84 GLU A O 1
ATOM 642 N N . ALA A 1 85 ? 8.392 10.824 -26.371 1.00 88.00 85 ALA A N 1
ATOM 643 C CA . ALA A 1 85 ? 8.272 9.411 -26.033 1.00 88.00 85 ALA A CA 1
ATOM 644 C C . ALA A 1 85 ? 8.428 9.154 -24.526 1.00 88.00 85 ALA A C 1
ATOM 646 O O . ALA A 1 85 ? 7.714 8.321 -23.975 1.00 88.00 85 ALA A O 1
ATOM 647 N N . GLN A 1 86 ? 9.307 9.883 -23.832 1.00 85.19 86 GLN A N 1
ATOM 648 C CA . GLN A 1 86 ? 9.436 9.792 -22.373 1.00 85.19 86 GLN A CA 1
ATOM 649 C C . GLN A 1 86 ? 8.180 10.277 -21.640 1.00 85.19 86 GLN A C 1
ATOM 651 O O . GLN A 1 86 ? 7.833 9.717 -20.600 1.00 85.19 86 GLN A O 1
ATOM 656 N N . ILE A 1 87 ? 7.493 11.298 -22.164 1.00 85.94 87 ILE A N 1
ATOM 657 C CA . ILE A 1 87 ? 6.199 11.746 -21.632 1.00 85.94 87 ILE A CA 1
ATOM 658 C C . ILE A 1 87 ? 5.144 10.662 -21.882 1.00 85.94 87 ILE A C 1
ATOM 660 O O . ILE A 1 87 ? 4.491 10.220 -20.939 1.00 85.94 87 ILE A O 1
ATOM 664 N N . ALA A 1 88 ? 5.039 10.161 -23.115 1.00 85.19 88 ALA A N 1
ATOM 665 C CA . ALA A 1 88 ? 4.086 9.112 -23.482 1.00 85.19 88 ALA A CA 1
ATOM 666 C C . ALA A 1 88 ? 4.296 7.806 -22.692 1.00 85.19 88 ALA A C 1
ATOM 668 O O . ALA A 1 88 ? 3.329 7.137 -22.330 1.00 85.19 88 ALA A O 1
ATOM 669 N N . ALA A 1 89 ? 5.543 7.468 -22.350 1.00 83.88 89 ALA A N 1
ATOM 670 C CA . ALA A 1 89 ? 5.886 6.290 -21.552 1.00 83.88 89 ALA A CA 1
ATOM 671 C C . ALA A 1 89 ? 5.275 6.313 -20.136 1.00 83.88 89 ALA A C 1
ATOM 673 O O . ALA A 1 89 ? 5.143 5.271 -19.486 1.00 83.88 89 ALA A O 1
ATOM 674 N N . GLN A 1 90 ? 4.874 7.486 -19.638 1.00 79.00 90 GLN A N 1
ATOM 675 C CA . GLN A 1 90 ? 4.149 7.602 -18.371 1.00 79.00 90 GLN A CA 1
ATOM 676 C C . GLN A 1 90 ? 2.717 7.060 -18.496 1.00 79.00 90 GLN A C 1
ATOM 678 O O . GLN A 1 90 ? 2.212 6.401 -17.584 1.00 79.00 90 GLN A O 1
ATOM 683 N N . GLU A 1 91 ? 2.077 7.261 -19.644 1.00 81.56 91 GLU A N 1
ATOM 684 C CA . GLU A 1 91 ? 0.700 6.842 -19.909 1.00 81.56 91 GLU A CA 1
ATOM 685 C C . GLU A 1 91 ? 0.636 5.401 -20.419 1.00 81.56 91 GLU A C 1
ATOM 687 O O . GLU A 1 91 ? -0.062 4.576 -19.824 1.00 81.56 91 GLU A O 1
ATOM 692 N N . ASP A 1 92 ? 1.434 5.066 -21.433 1.00 83.88 92 ASP A N 1
ATOM 693 C CA . ASP A 1 92 ? 1.513 3.729 -22.022 1.00 83.88 92 ASP A CA 1
ATOM 694 C C . ASP A 1 92 ? 2.969 3.369 -22.397 1.00 83.88 92 ASP A C 1
ATOM 696 O O . ASP A 1 92 ? 3.473 3.790 -23.446 1.00 83.88 92 ASP A O 1
ATOM 700 N N . PRO A 1 93 ? 3.650 2.567 -21.554 1.00 80.69 93 PRO A N 1
ATOM 701 C CA . PRO A 1 93 ? 5.025 2.113 -21.770 1.00 80.69 93 PRO A CA 1
ATOM 702 C C . PRO A 1 93 ? 5.251 1.416 -23.122 1.00 80.69 93 PRO A C 1
ATOM 704 O O . PRO A 1 93 ? 6.221 1.712 -23.820 1.00 80.69 93 PRO A O 1
ATOM 707 N N . TYR A 1 94 ? 4.336 0.528 -23.525 1.00 77.38 94 TYR A N 1
ATOM 708 C CA . TYR A 1 94 ? 4.492 -0.302 -24.725 1.00 77.38 94 TYR A CA 1
ATOM 709 C C . TYR A 1 94 ? 4.269 0.502 -26.001 1.00 77.38 94 TYR A C 1
ATOM 711 O O . TYR A 1 94 ? 4.978 0.333 -26.999 1.00 77.38 94 TYR A O 1
ATOM 719 N N . THR A 1 95 ? 3.285 1.397 -25.977 1.00 80.31 95 THR A N 1
ATOM 720 C CA . THR A 1 95 ? 3.009 2.274 -27.115 1.00 80.31 95 THR A CA 1
ATOM 721 C C . THR A 1 95 ? 4.131 3.296 -27.305 1.00 80.31 95 THR A C 1
ATOM 723 O O . THR A 1 95 ? 4.522 3.554 -28.445 1.00 80.31 95 THR A O 1
ATOM 726 N N . ALA A 1 96 ? 4.717 3.814 -26.221 1.00 78.81 96 ALA A N 1
ATOM 727 C CA . ALA A 1 96 ? 5.803 4.789 -26.286 1.00 78.81 96 ALA A CA 1
ATOM 728 C C . ALA A 1 96 ? 7.076 4.245 -26.955 1.00 78.81 96 ALA A C 1
ATOM 730 O O . ALA A 1 96 ? 7.634 4.907 -27.832 1.00 78.81 96 ALA A O 1
ATOM 731 N N . GLU A 1 97 ? 7.517 3.030 -26.613 1.00 82.00 97 GLU A N 1
ATOM 732 C CA . GLU A 1 97 ? 8.712 2.429 -27.227 1.00 82.00 97 GLU A CA 1
ATOM 733 C C . GLU A 1 97 ? 8.535 2.169 -28.730 1.00 82.00 97 GLU A C 1
ATOM 735 O O . GLU A 1 97 ? 9.425 2.463 -29.535 1.00 82.00 97 GLU A O 1
ATOM 740 N N . ASN A 1 98 ? 7.371 1.645 -29.123 1.00 82.88 98 ASN A N 1
ATOM 741 C CA . ASN A 1 98 ? 7.066 1.354 -30.523 1.00 82.88 98 ASN A CA 1
ATOM 742 C C . ASN A 1 98 ? 6.929 2.635 -31.356 1.00 82.88 98 ASN A C 1
ATOM 744 O O . ASN A 1 98 ? 7.430 2.702 -32.482 1.00 82.88 98 ASN A O 1
ATOM 748 N N . GLN A 1 99 ? 6.288 3.670 -30.804 1.00 83.31 99 GLN A N 1
ATOM 749 C CA . GLN A 1 99 ? 6.185 4.973 -31.460 1.00 83.31 99 GLN A CA 1
ATOM 750 C C . GLN A 1 99 ? 7.545 5.659 -31.580 1.00 83.31 99 GLN A C 1
ATOM 752 O O . GLN A 1 99 ? 7.831 6.229 -32.632 1.00 83.31 99 GLN A O 1
ATOM 757 N N . TYR A 1 100 ? 8.394 5.571 -30.552 1.00 87.69 100 TYR A N 1
ATOM 758 C CA . TYR A 1 100 ? 9.744 6.125 -30.581 1.00 87.69 100 TYR A CA 1
ATOM 759 C C . TYR A 1 100 ? 10.569 5.533 -31.728 1.00 87.69 100 TYR A C 1
ATOM 761 O O . TYR A 1 100 ? 11.076 6.283 -32.560 1.00 87.69 100 TYR A O 1
ATOM 769 N N . LYS A 1 101 ? 10.643 4.197 -31.828 1.00 86.94 101 LYS A N 1
ATOM 770 C CA . LYS A 1 101 ? 11.402 3.518 -32.894 1.00 86.94 101 LYS A CA 1
ATOM 771 C C . LYS A 1 101 ? 10.935 3.934 -34.283 1.00 86.94 101 LYS A C 1
ATOM 773 O O . LYS A 1 101 ? 11.748 4.361 -35.096 1.00 86.94 101 LYS A O 1
ATOM 778 N N . LYS A 1 102 ? 9.621 3.892 -34.519 1.00 88.19 102 LYS A N 1
ATOM 779 C CA . LYS A 1 102 ? 9.039 4.258 -35.813 1.00 88.19 102 LYS A CA 1
ATOM 780 C C . LYS A 1 102 ? 9.329 5.717 -36.183 1.00 88.19 102 LYS A C 1
ATOM 782 O O . LYS A 1 102 ? 9.773 5.995 -37.289 1.00 88.19 102 LYS A O 1
ATOM 787 N N . ARG A 1 103 ? 9.133 6.651 -35.246 1.00 88.69 103 ARG A N 1
ATOM 788 C CA . ARG A 1 103 ? 9.378 8.084 -35.485 1.00 88.69 103 ARG A CA 1
ATOM 789 C C . ARG A 1 103 ? 10.855 8.394 -35.722 1.00 88.69 103 ARG A C 1
ATOM 791 O O . ARG A 1 103 ? 11.163 9.259 -36.534 1.00 88.69 103 ARG A O 1
ATOM 798 N N . ILE A 1 104 ? 11.764 7.708 -35.026 1.00 89.56 104 ILE A N 1
ATOM 799 C CA . ILE A 1 104 ? 13.210 7.830 -35.250 1.00 89.56 104 ILE A CA 1
ATOM 800 C C . ILE A 1 104 ? 13.574 7.329 -36.651 1.00 89.56 104 ILE A C 1
ATOM 802 O O . ILE A 1 104 ? 14.283 8.034 -37.363 1.00 89.56 104 ILE A O 1
ATOM 806 N N . GLU A 1 105 ? 13.084 6.155 -37.059 1.00 88.62 105 GLU A N 1
ATOM 807 C CA . GLU A 1 105 ? 13.338 5.588 -38.392 1.00 88.62 105 GLU A CA 1
ATOM 808 C C . GLU A 1 105 ? 12.866 6.533 -39.504 1.00 88.62 105 GLU A C 1
ATOM 810 O O . GLU A 1 105 ? 13.669 6.910 -40.364 1.00 88.62 105 GLU A O 1
ATOM 815 N N . ASP A 1 106 ? 11.615 6.998 -39.420 1.00 90.00 106 ASP A N 1
ATOM 816 C CA . ASP A 1 106 ? 11.031 7.953 -40.367 1.00 90.00 106 ASP A CA 1
ATOM 817 C C . ASP A 1 106 ? 11.870 9.247 -40.432 1.00 90.00 106 ASP A C 1
ATOM 819 O O . ASP A 1 106 ? 12.155 9.775 -41.511 1.00 90.00 106 ASP A O 1
ATOM 823 N N . LYS A 1 107 ? 12.336 9.747 -39.277 1.00 89.19 107 LYS A N 1
ATOM 824 C CA . LYS A 1 107 ? 13.107 10.995 -39.208 1.00 89.19 107 LYS A CA 1
ATOM 825 C C . LYS A 1 107 ? 14.536 10.854 -39.729 1.00 89.19 107 LYS A C 1
ATOM 827 O O . LYS A 1 107 ? 15.062 11.787 -40.335 1.00 89.19 107 LYS A O 1
ATOM 832 N N . ILE A 1 108 ? 15.173 9.704 -39.515 1.00 88.31 108 ILE A N 1
ATOM 833 C CA . ILE A 1 108 ? 16.496 9.393 -40.071 1.00 88.31 108 ILE A CA 1
ATOM 834 C C . ILE A 1 108 ? 16.425 9.347 -41.597 1.00 88.31 108 ILE A C 1
ATOM 836 O O . ILE A 1 108 ? 17.302 9.895 -42.274 1.00 88.31 108 ILE A O 1
ATOM 840 N N . GLU A 1 109 ? 15.383 8.723 -42.146 1.00 88.31 109 GLU A N 1
ATOM 841 C CA . GLU A 1 109 ? 15.159 8.688 -43.589 1.00 88.31 109 GLU A CA 1
ATOM 842 C C . GLU A 1 109 ? 14.920 10.096 -44.148 1.00 88.31 109 GLU A C 1
ATOM 844 O O . GLU A 1 109 ? 15.605 10.494 -45.091 1.00 88.31 109 GLU A O 1
ATOM 849 N N . GLU A 1 110 ? 14.053 10.892 -43.513 1.00 88.94 110 GLU A N 1
ATOM 850 C CA . GLU A 1 110 ? 13.764 12.279 -43.906 1.00 88.94 110 GLU A CA 1
ATOM 851 C C . GLU A 1 110 ? 15.034 13.147 -43.958 1.00 88.94 110 GLU A C 1
ATOM 853 O O . GLU A 1 110 ? 15.297 13.820 -44.957 1.00 88.94 110 GLU A O 1
ATOM 858 N N . ILE A 1 111 ? 15.859 13.100 -42.907 1.00 86.81 111 ILE A N 1
ATOM 859 C CA . ILE A 1 111 ? 17.068 13.928 -42.787 1.00 86.81 111 ILE A CA 1
ATOM 860 C C . ILE A 1 111 ? 18.149 13.501 -43.792 1.00 86.81 111 ILE A C 1
ATOM 862 O O . ILE A 1 111 ? 18.890 14.338 -44.312 1.00 86.81 111 ILE A O 1
ATOM 866 N N . THR A 1 112 ? 18.261 12.203 -44.086 1.00 87.19 112 THR A N 1
ATOM 867 C CA . THR A 1 112 ? 19.322 11.678 -44.963 1.00 87.19 112 THR A CA 1
ATOM 868 C C . THR A 1 112 ? 18.923 11.597 -46.440 1.00 87.19 112 THR A C 1
ATOM 870 O O . THR A 1 112 ? 19.806 11.488 -47.300 1.00 87.19 112 THR A O 1
ATOM 873 N N . ALA A 1 113 ? 17.631 11.715 -46.773 1.00 86.75 113 ALA A N 1
ATOM 874 C CA . ALA A 1 113 ? 17.114 11.641 -48.143 1.00 86.75 113 ALA A CA 1
ATOM 875 C C . ALA A 1 113 ? 17.752 12.667 -49.100 1.00 86.75 113 ALA A C 1
ATOM 877 O O . ALA A 1 113 ? 17.976 12.359 -50.275 1.00 86.75 113 ALA A O 1
ATOM 878 N N . GLY A 1 114 ? 18.112 13.854 -48.595 1.00 79.81 114 GLY A N 1
ATOM 879 C CA . GLY A 1 114 ? 18.733 14.936 -49.371 1.00 79.81 114 GLY A CA 1
ATOM 880 C C . GLY A 1 114 ? 20.190 14.691 -49.795 1.00 79.81 114 GLY A C 1
ATOM 881 O O . GLY A 1 114 ? 20.723 15.425 -50.626 1.00 79.81 114 GLY A O 1
ATOM 882 N N . VAL A 1 115 ? 20.856 13.657 -49.268 1.00 84.88 115 VAL A N 1
ATOM 883 C CA . VAL A 1 115 ? 22.274 13.384 -49.551 1.00 84.88 115 VAL A CA 1
ATOM 884 C C . VAL A 1 115 ? 22.400 12.501 -50.790 1.00 84.88 115 VAL A C 1
ATOM 886 O O . VAL A 1 115 ? 22.096 11.312 -50.739 1.00 84.88 115 VAL A O 1
ATOM 889 N N . ALA A 1 116 ? 22.858 13.056 -51.914 1.00 81.25 116 ALA A N 1
ATOM 890 C CA . ALA A 1 116 ? 22.935 12.337 -53.194 1.00 81.25 116 ALA A CA 1
ATOM 891 C C . ALA A 1 116 ? 23.984 11.204 -53.231 1.00 81.25 116 ALA A C 1
ATOM 893 O O . ALA A 1 116 ? 23.789 10.211 -53.929 1.00 81.25 116 ALA A O 1
ATOM 894 N N . ASP A 1 117 ? 25.091 11.337 -52.493 1.00 85.50 117 ASP A N 1
ATOM 895 C CA . ASP A 1 117 ? 26.148 10.319 -52.434 1.00 85.50 117 ASP A CA 1
ATOM 896 C C . ASP A 1 117 ? 25.727 9.156 -51.510 1.00 85.50 117 ASP A C 1
ATOM 898 O O . ASP A 1 117 ? 25.545 9.379 -50.308 1.00 85.50 117 ASP A O 1
ATOM 902 N N . PRO A 1 118 ? 25.606 7.914 -52.021 1.00 84.06 118 PRO A N 1
ATOM 903 C CA . PRO A 1 118 ? 25.152 6.769 -51.234 1.00 84.06 118 PRO A CA 1
ATOM 904 C C . PRO A 1 118 ? 26.117 6.388 -50.101 1.00 84.06 118 PRO A C 1
ATOM 906 O O . PRO A 1 118 ? 25.671 5.950 -49.041 1.00 84.06 118 PRO A O 1
ATOM 909 N N . VAL A 1 119 ? 27.430 6.584 -50.276 1.00 85.94 119 VAL A N 1
ATOM 910 C CA . VAL A 1 119 ? 28.427 6.266 -49.240 1.00 85.94 119 VAL A CA 1
ATOM 911 C C . VAL A 1 119 ? 28.356 7.293 -48.112 1.00 85.94 119 VAL A C 1
ATOM 913 O O . VAL A 1 119 ? 28.391 6.928 -46.935 1.00 85.94 119 VAL A O 1
ATOM 916 N N . ARG A 1 120 ? 28.217 8.580 -48.457 1.00 82.75 120 ARG A N 1
ATOM 917 C CA . ARG A 1 120 ? 28.024 9.665 -47.480 1.00 82.75 120 ARG A CA 1
ATOM 918 C C . ARG A 1 120 ? 26.694 9.511 -46.740 1.00 82.75 120 ARG A C 1
ATOM 920 O O . ARG A 1 120 ? 26.677 9.599 -45.515 1.00 82.75 120 ARG A O 1
ATOM 927 N N . ARG A 1 121 ? 25.609 9.203 -47.460 1.00 85.94 121 ARG A N 1
ATOM 928 C CA . ARG A 1 121 ? 24.277 8.948 -46.889 1.00 85.94 121 ARG A CA 1
ATOM 929 C C . ARG A 1 121 ? 24.316 7.824 -45.856 1.00 85.94 121 ARG A C 1
ATOM 931 O O . ARG A 1 121 ? 23.826 8.011 -44.748 1.00 85.94 121 ARG A O 1
ATOM 938 N N . GLN A 1 122 ? 24.955 6.697 -46.180 1.00 87.50 122 GLN A N 1
ATOM 939 C CA . GLN A 1 122 ? 25.078 5.571 -45.251 1.00 87.50 122 GLN A CA 1
ATOM 940 C C . GLN A 1 122 ? 25.882 5.936 -43.994 1.00 87.50 122 GLN A C 1
ATOM 942 O O . GLN A 1 122 ? 25.500 5.554 -42.891 1.00 87.50 122 GLN A O 1
ATOM 947 N N . LYS A 1 123 ? 26.980 6.694 -44.133 1.00 86.00 123 LYS A N 1
ATOM 948 C CA . LYS A 1 123 ? 27.770 7.154 -42.977 1.00 86.00 123 LYS A CA 1
ATOM 949 C C . LYS A 1 123 ? 26.970 8.072 -42.055 1.00 86.00 123 LYS A C 1
ATOM 951 O O . LYS A 1 123 ? 27.017 7.891 -40.841 1.00 86.00 123 LYS A O 1
ATOM 956 N N . LEU A 1 124 ? 26.237 9.030 -42.624 1.00 86.56 124 LEU A N 1
ATOM 957 C CA . LEU A 1 124 ? 25.373 9.930 -41.857 1.00 86.56 124 LEU A CA 1
ATOM 958 C C . LEU A 1 124 ? 24.254 9.159 -41.159 1.00 86.56 124 LEU A C 1
ATOM 960 O O . LEU A 1 124 ? 24.050 9.352 -39.967 1.00 86.56 124 LEU A O 1
ATOM 964 N N . ARG A 1 125 ? 23.601 8.225 -41.859 1.00 90.06 125 ARG A N 1
ATOM 965 C CA . ARG A 1 125 ? 22.577 7.351 -41.278 1.00 90.06 125 ARG A CA 1
ATOM 966 C C . ARG A 1 125 ? 23.094 6.603 -40.047 1.00 90.06 125 ARG A C 1
ATOM 968 O O . ARG A 1 125 ? 22.506 6.736 -38.983 1.00 90.06 125 ARG A O 1
ATOM 975 N N . LEU A 1 126 ? 24.231 5.912 -40.159 1.00 87.75 126 LEU A N 1
ATOM 976 C CA . LEU A 1 126 ? 24.839 5.178 -39.038 1.00 87.75 126 LEU A CA 1
ATOM 977 C C . LEU A 1 126 ? 25.231 6.097 -37.866 1.00 87.75 126 LEU A C 1
ATOM 979 O O . LEU A 1 126 ? 25.071 5.729 -36.704 1.00 87.75 126 LEU A O 1
ATOM 983 N N . SER A 1 127 ? 25.733 7.301 -38.160 1.00 86.38 127 SER A N 1
ATOM 984 C CA . SER A 1 127 ? 26.055 8.309 -37.138 1.00 86.38 127 SER A CA 1
ATOM 985 C C . SER A 1 127 ? 24.805 8.742 -36.368 1.00 86.38 127 SER A C 1
ATOM 987 O O . SER A 1 127 ? 24.825 8.835 -35.142 1.00 86.38 127 SER A O 1
ATOM 989 N N . ILE A 1 128 ? 23.699 8.970 -37.077 1.00 87.56 128 ILE A N 1
ATOM 990 C CA . ILE A 1 128 ? 22.430 9.389 -36.482 1.00 87.56 128 ILE A CA 1
ATOM 991 C C . ILE A 1 128 ? 21.767 8.234 -35.710 1.00 87.56 128 ILE A C 1
ATOM 993 O O . ILE A 1 128 ? 21.315 8.440 -34.585 1.00 87.56 128 ILE A O 1
ATOM 997 N N . GLU A 1 129 ? 21.781 7.011 -36.247 1.00 87.44 129 GLU A N 1
ATOM 998 C CA . GLU A 1 129 ? 21.331 5.800 -35.540 1.00 87.44 129 GLU A CA 1
ATOM 999 C C . GLU A 1 129 ? 22.104 5.631 -34.222 1.00 87.44 129 GLU A C 1
ATOM 1001 O O . GLU A 1 129 ? 21.501 5.437 -33.165 1.00 87.44 129 GLU A O 1
ATOM 1006 N N . SER A 1 130 ? 23.426 5.838 -34.241 1.00 87.38 130 SER A N 1
ATOM 1007 C CA . SER A 1 130 ? 24.247 5.797 -33.028 1.00 87.38 130 SER A CA 1
ATOM 1008 C C . SER A 1 130 ? 23.826 6.822 -31.971 1.00 87.38 130 SER A C 1
ATOM 1010 O O . SER A 1 130 ? 23.949 6.543 -30.779 1.00 87.38 130 SER A O 1
ATOM 1012 N N . LEU A 1 131 ? 23.361 8.004 -32.384 1.00 83.25 131 LEU A N 1
ATOM 1013 C CA . LEU A 1 131 ? 22.859 9.032 -31.468 1.00 83.25 131 LEU A CA 1
ATOM 1014 C C . LEU A 1 131 ? 21.505 8.641 -30.865 1.00 83.25 131 LEU A C 1
ATOM 1016 O O . LEU A 1 131 ? 21.229 8.991 -29.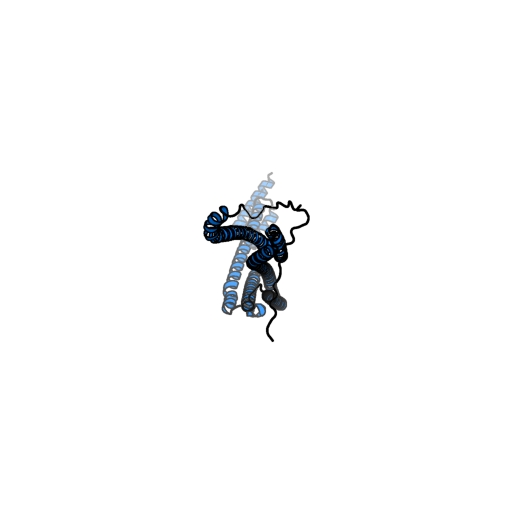717 1.00 83.25 131 LEU A O 1
ATOM 1020 N N . SER A 1 132 ? 20.676 7.907 -31.611 1.00 87.44 132 SER A N 1
ATOM 1021 C CA . SER A 1 132 ? 19.353 7.486 -31.147 1.00 87.44 132 SER A CA 1
ATOM 1022 C C . SER A 1 132 ? 19.406 6.431 -30.036 1.00 87.44 132 SER A C 1
ATOM 1024 O O . SER A 1 132 ? 18.585 6.489 -29.125 1.00 87.44 132 SER A O 1
ATOM 1026 N N . PHE A 1 133 ? 20.415 5.547 -30.011 1.00 86.31 133 PHE A N 1
ATOM 1027 C CA . PHE A 1 133 ? 20.519 4.494 -28.985 1.00 86.31 133 PHE A CA 1
ATOM 1028 C C . PHE A 1 133 ? 20.521 5.031 -27.549 1.00 86.31 133 PHE A C 1
ATOM 1030 O O . PHE A 1 133 ? 19.889 4.449 -26.671 1.00 86.31 133 PHE A O 1
ATOM 1037 N N . GLY A 1 134 ? 21.206 6.150 -27.291 1.00 82.25 134 GLY A N 1
ATOM 1038 C CA . GLY A 1 134 ? 21.233 6.745 -25.952 1.00 82.25 134 GLY A CA 1
ATOM 1039 C C . GLY A 1 134 ? 19.853 7.228 -25.495 1.00 82.25 134 GLY A C 1
ATOM 1040 O O . GLY A 1 134 ? 19.490 7.063 -24.332 1.00 82.25 134 GLY A O 1
ATOM 1041 N N . GLN A 1 135 ? 19.064 7.780 -26.418 1.00 85.81 135 GLN A N 1
ATOM 1042 C CA . GLN A 1 135 ? 17.693 8.208 -26.141 1.00 85.81 135 GLN A CA 1
ATOM 1043 C C . GLN A 1 135 ? 16.731 7.019 -26.053 1.00 85.81 135 GLN A C 1
ATOM 1045 O O . GLN A 1 135 ? 15.852 7.025 -25.198 1.00 85.81 135 GLN A O 1
ATOM 1050 N N . GLU A 1 136 ? 16.936 5.967 -26.850 1.00 87.12 136 GLU A N 1
ATOM 1051 C CA . GLU A 1 136 ? 16.174 4.719 -26.741 1.00 87.12 136 GLU A CA 1
ATOM 1052 C C . GLU A 1 136 ? 16.300 4.109 -25.338 1.00 87.12 136 GLU A C 1
ATOM 1054 O O . GLU A 1 136 ? 15.298 3.713 -24.744 1.00 87.12 136 GLU A O 1
ATOM 1059 N N . ILE A 1 137 ? 17.515 4.076 -24.776 1.00 87.75 137 ILE A N 1
ATOM 1060 C CA . ILE A 1 137 ? 17.749 3.610 -23.400 1.00 87.75 137 ILE A CA 1
ATOM 1061 C C . ILE A 1 137 ? 16.979 4.481 -22.401 1.00 87.75 137 ILE A C 1
ATOM 1063 O O . ILE A 1 137 ? 16.300 3.949 -21.529 1.00 87.75 137 ILE A O 1
ATOM 1067 N N . ALA A 1 138 ? 17.024 5.807 -22.552 1.00 86.19 138 ALA A N 1
ATOM 1068 C CA . ALA A 1 138 ? 16.310 6.718 -21.660 1.00 86.19 138 ALA A CA 1
ATOM 1069 C C . ALA A 1 138 ? 14.778 6.545 -21.725 1.00 86.19 138 ALA A C 1
ATOM 1071 O O . ALA A 1 138 ? 14.116 6.589 -20.688 1.00 86.19 138 ALA A O 1
ATOM 1072 N N . VAL A 1 139 ? 14.215 6.309 -22.918 1.00 87.38 139 VAL A N 1
ATOM 1073 C CA . VAL A 1 139 ? 12.783 6.008 -23.105 1.00 87.38 139 VAL A CA 1
ATOM 1074 C C . VAL A 1 139 ? 12.418 4.682 -22.434 1.00 87.38 139 VAL A C 1
ATOM 1076 O O . VAL A 1 139 ? 11.452 4.645 -21.675 1.00 87.38 139 VAL A O 1
ATOM 1079 N N . LYS A 1 140 ? 13.215 3.623 -22.632 1.00 88.75 140 LYS A N 1
ATOM 1080 C CA . LYS A 1 140 ? 13.014 2.318 -21.971 1.00 88.75 140 LYS A CA 1
ATOM 1081 C C . LYS A 1 140 ? 13.102 2.415 -20.452 1.00 88.75 140 LYS A C 1
ATOM 1083 O O . LYS A 1 140 ? 12.286 1.837 -19.739 1.00 88.75 140 LYS A O 1
ATOM 1088 N N . ASP A 1 141 ? 14.057 3.180 -19.935 1.00 88.62 141 ASP A N 1
ATOM 1089 C CA . ASP A 1 141 ? 14.189 3.409 -18.497 1.00 88.62 141 ASP A CA 1
ATOM 1090 C C . ASP A 1 141 ? 12.991 4.186 -17.934 1.00 88.62 141 ASP A C 1
ATOM 1092 O O . ASP A 1 141 ? 12.523 3.886 -16.833 1.00 88.62 141 ASP A O 1
ATOM 1096 N N . ALA A 1 142 ? 12.476 5.176 -18.670 1.00 87.25 142 ALA A N 1
ATOM 1097 C CA . ALA A 1 142 ? 11.271 5.911 -18.291 1.00 87.25 142 ALA A CA 1
ATOM 1098 C C . ALA A 1 142 ? 10.029 5.003 -18.292 1.00 87.25 142 ALA A C 1
ATOM 1100 O O . ALA A 1 142 ? 9.278 5.004 -17.314 1.00 87.25 142 ALA A O 1
ATOM 1101 N N . ALA A 1 143 ? 9.862 4.187 -19.336 1.00 87.50 143 ALA A N 1
ATOM 1102 C CA . ALA A 1 143 ? 8.811 3.179 -19.462 1.00 87.50 143 ALA A CA 1
ATOM 1103 C C . ALA A 1 143 ? 8.856 2.182 -18.296 1.00 87.50 143 ALA A C 1
ATOM 1105 O O . ALA A 1 143 ? 7.883 2.049 -17.555 1.00 87.50 143 ALA A O 1
ATOM 1106 N N . ARG A 1 144 ? 10.024 1.590 -18.027 1.00 88.69 144 ARG A N 1
ATOM 1107 C CA . ARG A 1 144 ? 10.226 0.663 -16.907 1.00 88.69 144 ARG A CA 1
ATOM 1108 C C . ARG A 1 144 ? 9.931 1.303 -15.551 1.00 88.69 144 ARG A C 1
ATOM 1110 O O . ARG A 1 144 ? 9.287 0.692 -14.702 1.00 88.69 144 ARG A O 1
ATOM 1117 N N . LYS A 1 145 ? 10.381 2.540 -15.316 1.00 89.12 145 LYS A N 1
ATOM 1118 C CA . LYS A 1 145 ? 10.062 3.272 -14.076 1.00 89.12 145 LYS A CA 1
ATOM 1119 C C . LYS A 1 145 ? 8.559 3.518 -13.938 1.00 89.12 145 LYS A C 1
ATOM 1121 O O . LYS A 1 145 ? 8.040 3.436 -12.828 1.00 89.12 145 LYS A O 1
ATOM 1126 N N . SER A 1 146 ? 7.870 3.819 -15.037 1.00 87.56 146 SER A N 1
ATOM 1127 C CA . SER A 1 146 ? 6.415 3.986 -15.068 1.00 87.56 146 SER A CA 1
ATOM 1128 C C . SER A 1 146 ? 5.689 2.679 -14.728 1.00 87.56 146 SER A C 1
ATOM 1130 O O . SER A 1 146 ? 4.823 2.675 -13.853 1.00 87.56 146 SER A O 1
ATOM 1132 N N . GLU A 1 147 ? 6.098 1.556 -15.325 1.00 87.44 147 GLU A N 1
ATOM 1133 C CA . GLU A 1 147 ? 5.564 0.223 -15.010 1.00 87.44 147 GLU A CA 1
ATOM 1134 C C . GLU A 1 147 ? 5.752 -0.138 -13.538 1.00 87.44 147 GLU A C 1
ATOM 1136 O O . GLU A 1 147 ? 4.802 -0.567 -12.886 1.00 87.44 147 GLU A O 1
ATOM 1141 N N . ILE A 1 148 ? 6.949 0.102 -12.991 1.00 87.75 148 ILE A N 1
ATOM 1142 C CA . ILE A 1 148 ? 7.235 -0.128 -11.571 1.00 87.75 148 ILE A CA 1
ATOM 1143 C C . ILE A 1 148 ? 6.323 0.729 -10.692 1.00 87.75 148 ILE A C 1
ATOM 1145 O O . ILE A 1 148 ? 5.747 0.213 -9.740 1.00 87.75 148 ILE A O 1
ATOM 1149 N N . ARG A 1 149 ? 6.138 2.019 -11.007 1.00 87.88 149 ARG A N 1
ATOM 1150 C CA . ARG A 1 149 ? 5.248 2.902 -10.232 1.00 87.88 149 ARG A CA 1
ATOM 1151 C C . ARG A 1 149 ? 3.795 2.438 -10.273 1.00 87.88 149 ARG A C 1
ATOM 1153 O O . ARG A 1 149 ? 3.151 2.412 -9.230 1.00 87.88 149 ARG A O 1
ATOM 1160 N N . LYS A 1 150 ? 3.279 2.067 -11.449 1.00 87.75 150 LYS A N 1
ATOM 1161 C CA . LYS A 1 150 ? 1.905 1.559 -11.601 1.00 87.75 150 LYS A CA 1
ATOM 1162 C C . LYS A 1 150 ? 1.718 0.230 -10.872 1.00 87.75 150 LYS A C 1
ATOM 1164 O O . LYS A 1 150 ? 0.740 0.069 -10.148 1.00 87.75 150 LYS A O 1
ATOM 1169 N N . GLY A 1 151 ? 2.675 -0.685 -11.015 1.00 87.44 151 GLY A N 1
ATOM 1170 C CA . GLY A 1 151 ? 2.686 -1.968 -10.319 1.00 87.44 151 GLY A CA 1
ATOM 1171 C C . GLY A 1 151 ? 2.744 -1.807 -8.802 1.00 87.44 151 GLY A C 1
ATOM 1172 O O . GLY A 1 151 ? 1.959 -2.427 -8.092 1.00 87.44 151 GLY A O 1
ATOM 1173 N N . PHE A 1 152 ? 3.603 -0.915 -8.304 1.00 88.75 152 PHE A N 1
ATOM 1174 C CA . PHE A 1 152 ? 3.691 -0.584 -6.883 1.00 88.75 152 PHE A CA 1
ATOM 1175 C C . PHE A 1 152 ? 2.406 0.069 -6.355 1.00 88.75 152 PHE A C 1
ATOM 1177 O O . PHE A 1 152 ? 1.951 -0.279 -5.272 1.00 88.75 152 PHE A O 1
ATOM 1184 N N . ALA A 1 153 ? 1.780 0.972 -7.115 1.00 88.50 153 ALA A N 1
ATOM 1185 C CA . ALA A 1 153 ? 0.502 1.571 -6.727 1.00 88.50 153 ALA A CA 1
ATOM 1186 C C . ALA A 1 153 ? -0.615 0.518 -6.626 1.00 88.50 153 ALA A C 1
ATOM 1188 O O . ALA A 1 153 ? -1.349 0.494 -5.640 1.00 88.50 153 ALA A O 1
ATOM 1189 N N . ALA A 1 154 ? -0.707 -0.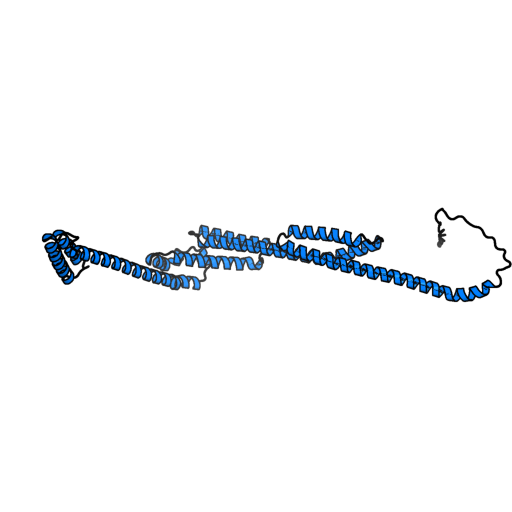392 -7.602 1.00 89.44 154 ALA A N 1
ATOM 1190 C CA . ALA A 1 154 ? -1.656 -1.504 -7.560 1.00 89.44 154 ALA A CA 1
ATOM 1191 C C . ALA A 1 154 ? -1.378 -2.454 -6.382 1.00 89.44 154 ALA A C 1
ATOM 1193 O O . ALA A 1 154 ? -2.308 -2.882 -5.701 1.00 89.44 154 ALA A O 1
ATOM 1194 N N . LEU A 1 155 ? -0.101 -2.741 -6.110 1.00 91.50 155 LEU A N 1
ATOM 1195 C CA . LEU A 1 155 ? 0.332 -3.534 -4.960 1.00 91.50 155 LEU A CA 1
ATOM 1196 C C . LEU A 1 155 ? -0.072 -2.871 -3.639 1.00 91.50 155 LEU A C 1
ATOM 1198 O O . LEU A 1 155 ? -0.597 -3.546 -2.765 1.00 91.50 155 LEU A O 1
ATOM 1202 N N . SER A 1 156 ? 0.144 -1.562 -3.503 1.00 90.00 156 SER A N 1
ATOM 1203 C CA . SER A 1 156 ? -0.204 -0.804 -2.299 1.00 90.00 156 SER A CA 1
ATOM 1204 C C . SER A 1 156 ? -1.710 -0.793 -2.042 1.00 90.00 156 SER A C 1
ATOM 1206 O O . SER A 1 156 ? -2.128 -0.868 -0.890 1.00 90.00 156 SER A O 1
ATOM 1208 N N . GLU A 1 157 ? -2.530 -0.705 -3.090 1.00 91.00 157 GLU A N 1
ATOM 1209 C CA . GLU A 1 157 ? -3.984 -0.776 -2.936 1.00 91.00 157 GLU A CA 1
ATOM 1210 C C . GLU A 1 157 ? -4.437 -2.191 -2.550 1.00 91.00 157 GLU A C 1
ATOM 1212 O O . GLU A 1 157 ? -5.263 -2.356 -1.654 1.00 91.00 157 GLU A O 1
ATOM 1217 N N . ALA A 1 158 ? -3.852 -3.223 -3.163 1.00 90.88 158 ALA A N 1
ATOM 1218 C CA . ALA A 1 158 ? -4.119 -4.609 -2.791 1.00 90.88 158 ALA A CA 1
ATOM 1219 C C . ALA A 1 158 ? -3.654 -4.934 -1.356 1.00 90.88 158 ALA A C 1
ATOM 1221 O O . ALA A 1 158 ? -4.351 -5.652 -0.643 1.00 90.88 158 ALA A O 1
ATOM 1222 N N . ASP A 1 159 ? -2.522 -4.377 -0.911 1.00 92.19 159 ASP A N 1
ATOM 1223 C CA . ASP A 1 159 ? -2.036 -4.483 0.470 1.00 92.19 159 ASP A CA 1
ATOM 1224 C C . ASP A 1 159 ? -3.037 -3.854 1.439 1.00 92.19 159 ASP A C 1
ATOM 1226 O O . ASP A 1 159 ? -3.425 -4.494 2.413 1.00 92.19 159 ASP A O 1
ATOM 1230 N N . ARG A 1 160 ? -3.537 -2.651 1.134 1.00 91.44 160 ARG A N 1
ATOM 1231 C CA . ARG A 1 160 ? -4.566 -1.983 1.940 1.00 91.44 160 ARG A CA 1
ATOM 1232 C C . ARG A 1 160 ? -5.820 -2.846 2.091 1.00 91.44 160 ARG A C 1
ATOM 1234 O O . ARG A 1 160 ? -6.338 -2.967 3.198 1.00 91.44 160 ARG A O 1
ATOM 1241 N N . LEU A 1 161 ? -6.295 -3.458 1.006 1.00 91.31 161 LEU A N 1
ATOM 1242 C CA . LEU A 1 161 ? -7.453 -4.357 1.040 1.00 91.31 161 LEU A CA 1
ATOM 1243 C C . LEU A 1 161 ? -7.179 -5.616 1.873 1.00 91.31 161 LEU A C 1
ATOM 1245 O O . LEU A 1 161 ? -7.990 -5.972 2.721 1.00 91.31 161 LEU A O 1
ATOM 1249 N N . ALA A 1 162 ? -6.018 -6.250 1.701 1.00 90.94 162 ALA A N 1
ATOM 1250 C CA . ALA A 1 162 ? -5.640 -7.417 2.494 1.00 90.94 162 ALA A CA 1
ATOM 1251 C C . ALA A 1 162 ? -5.474 -7.084 3.991 1.00 90.94 162 ALA A C 1
ATOM 1253 O O . ALA A 1 162 ? -5.840 -7.888 4.847 1.00 90.94 162 ALA A O 1
ATOM 1254 N N . GLN A 1 163 ? -4.975 -5.889 4.331 1.00 92.75 163 GLN A N 1
ATOM 1255 C CA . GLN A 1 163 ? -4.942 -5.415 5.716 1.00 92.75 163 GLN A CA 1
ATOM 1256 C C . GLN A 1 163 ? -6.358 -5.239 6.286 1.00 92.75 163 GLN A C 1
ATOM 1258 O O . GLN A 1 163 ? -6.584 -5.614 7.434 1.00 92.75 163 GLN A O 1
ATOM 1263 N N . ILE A 1 164 ? -7.312 -4.715 5.506 1.00 92.62 164 ILE A N 1
ATOM 1264 C CA . ILE A 1 164 ? -8.720 -4.594 5.923 1.00 92.62 164 ILE A CA 1
ATOM 1265 C C . ILE A 1 164 ? -9.334 -5.976 6.180 1.00 92.62 164 ILE A C 1
ATOM 1267 O O . ILE A 1 164 ? -9.998 -6.152 7.201 1.00 92.62 164 ILE A O 1
ATOM 1271 N N . ASP A 1 165 ? -9.064 -6.962 5.320 1.00 92.88 165 ASP A N 1
ATOM 1272 C CA . ASP A 1 165 ? -9.521 -8.343 5.524 1.00 92.88 165 ASP A CA 1
ATOM 1273 C C . ASP A 1 165 ? -9.027 -8.896 6.870 1.00 92.88 165 ASP A C 1
ATOM 1275 O O . ASP A 1 165 ? -9.812 -9.458 7.631 1.00 92.88 165 ASP A O 1
ATOM 1279 N N . ILE A 1 166 ? -7.748 -8.680 7.212 1.00 93.50 166 ILE A N 1
ATOM 1280 C CA . ILE A 1 166 ? -7.197 -9.076 8.521 1.00 93.50 166 ILE A CA 1
ATOM 1281 C C . ILE A 1 166 ? -7.918 -8.344 9.659 1.00 93.50 166 ILE A C 1
ATOM 1283 O O . ILE A 1 166 ? -8.224 -8.954 10.676 1.00 93.50 166 ILE A O 1
ATOM 1287 N N . GLN A 1 167 ? -8.190 -7.045 9.508 1.00 91.81 167 GLN A N 1
ATOM 1288 C CA . GLN A 1 167 ? -8.816 -6.219 10.547 1.00 91.81 167 GLN A CA 1
ATOM 1289 C C . GLN A 1 167 ? -10.274 -6.582 10.831 1.00 91.81 167 GLN A C 1
ATOM 1291 O O . GLN A 1 167 ? -10.739 -6.369 11.950 1.00 91.81 167 GLN A O 1
ATOM 1296 N N . GLN A 1 168 ? -10.999 -7.066 9.823 1.00 90.31 168 GLN A N 1
ATOM 1297 C CA . GLN A 1 168 ? -12.417 -7.420 9.926 1.00 90.31 168 GLN A CA 1
ATOM 1298 C C . GLN A 1 168 ? -12.644 -8.904 10.223 1.00 90.31 168 GLN A C 1
ATOM 1300 O O . GLN A 1 168 ? -13.753 -9.281 10.605 1.00 90.31 168 GLN A O 1
ATOM 1305 N N . ALA A 1 169 ? -11.611 -9.733 10.069 1.00 90.19 169 ALA A N 1
ATOM 1306 C CA . ALA A 1 169 ? -11.679 -11.157 10.338 1.00 90.19 169 ALA A CA 1
ATOM 1307 C C . ALA A 1 169 ? -12.083 -11.445 11.792 1.00 90.19 169 ALA A C 1
ATOM 1309 O O . ALA A 1 169 ? -11.573 -10.845 12.745 1.00 90.19 169 ALA A O 1
ATOM 1310 N N . GLN A 1 170 ? -13.002 -12.392 11.956 1.00 85.25 170 GLN A N 1
ATOM 1311 C CA . GLN A 1 170 ? -13.530 -12.796 13.259 1.00 85.25 170 GLN A CA 1
ATOM 1312 C C . GLN A 1 170 ? -12.884 -14.083 13.767 1.00 85.25 170 GLN A C 1
ATOM 1314 O O . GLN A 1 170 ? -12.935 -14.361 14.966 1.00 85.25 170 GLN A O 1
ATOM 1319 N N . THR A 1 171 ? -12.270 -14.859 12.871 1.00 87.44 171 THR A N 1
ATOM 1320 C CA . THR A 1 171 ? -11.688 -16.168 13.182 1.00 87.44 171 THR A CA 1
ATOM 1321 C C . THR A 1 171 ? -10.193 -16.232 12.865 1.00 87.44 171 THR A C 1
ATOM 1323 O O . THR A 1 171 ? -9.693 -15.538 11.980 1.00 87.44 171 THR A O 1
ATOM 1326 N N . SER A 1 172 ? -9.472 -17.117 13.561 1.00 87.25 172 SER A N 1
ATOM 1327 C CA . SER A 1 172 ? -8.059 -17.414 13.274 1.00 87.25 172 SER A CA 1
ATOM 1328 C C . SER A 1 172 ? -7.829 -17.896 11.839 1.00 87.25 172 SER A C 1
ATOM 1330 O O . SER A 1 172 ? -6.830 -17.527 11.227 1.00 87.25 172 SER A O 1
ATOM 1332 N N . GLU A 1 173 ? -8.752 -18.686 11.281 1.00 89.94 173 GLU A N 1
ATOM 1333 C CA . GLU A 1 173 ? -8.636 -19.206 9.911 1.00 89.94 173 GLU A CA 1
ATOM 1334 C C . GLU A 1 173 ? -8.701 -18.082 8.867 1.00 89.94 173 GLU A C 1
ATOM 1336 O O . GLU A 1 173 ? -7.882 -18.042 7.949 1.00 89.94 173 GLU A O 1
ATOM 1341 N N . GLU A 1 174 ? -9.619 -17.126 9.035 1.00 92.25 174 GLU A N 1
ATOM 1342 C CA . GLU A 1 174 ? -9.727 -15.951 8.161 1.00 92.25 174 GLU A CA 1
ATOM 1343 C C . GLU A 1 174 ? -8.471 -15.074 8.228 1.00 92.25 174 GLU A C 1
ATOM 1345 O O . GLU A 1 174 ? -7.970 -14.626 7.192 1.00 92.25 174 GLU A O 1
ATOM 1350 N N . ILE A 1 175 ? -7.931 -14.867 9.435 1.00 92.19 175 ILE A N 1
ATOM 1351 C CA . ILE A 1 175 ? -6.708 -14.085 9.651 1.00 92.19 175 ILE A CA 1
ATOM 1352 C C . ILE A 1 175 ? -5.519 -14.773 8.985 1.00 92.19 175 ILE A C 1
ATOM 1354 O O . ILE A 1 175 ? -4.785 -14.123 8.240 1.00 92.19 175 ILE A O 1
ATOM 1358 N N . ALA A 1 176 ? -5.343 -16.077 9.206 1.00 91.94 176 ALA A N 1
ATOM 1359 C CA . ALA A 1 176 ? -4.265 -16.849 8.597 1.00 91.94 176 ALA A CA 1
ATOM 1360 C C . ALA A 1 176 ? -4.336 -16.789 7.062 1.00 91.94 176 ALA A C 1
ATOM 1362 O O . ALA A 1 176 ? -3.341 -16.474 6.407 1.00 91.94 176 ALA A O 1
ATOM 1363 N N . ALA A 1 177 ? -5.526 -16.989 6.488 1.00 92.56 177 ALA A N 1
ATOM 1364 C CA . ALA A 1 177 ? -5.735 -16.916 5.045 1.00 92.56 177 ALA A CA 1
ATOM 1365 C C . ALA A 1 177 ? -5.465 -15.511 4.477 1.00 92.56 177 ALA A C 1
ATOM 1367 O O . ALA A 1 177 ? -4.930 -15.369 3.377 1.00 92.56 177 ALA A O 1
ATOM 1368 N N . ALA A 1 178 ? -5.833 -14.446 5.194 1.00 93.06 178 ALA A N 1
ATOM 1369 C CA . ALA A 1 178 ? -5.551 -13.075 4.771 1.00 93.06 178 ALA A CA 1
ATOM 1370 C C . ALA A 1 178 ? -4.052 -12.725 4.888 1.00 93.06 178 ALA A C 1
ATOM 1372 O O . ALA A 1 178 ? -3.491 -12.106 3.983 1.00 93.06 178 ALA A O 1
ATOM 1373 N N . GLN A 1 179 ? -3.371 -13.185 5.942 1.00 92.94 179 GLN A N 1
ATOM 1374 C CA . GLN A 1 179 ? -1.920 -13.037 6.108 1.00 92.94 179 GLN A CA 1
ATOM 1375 C C . GLN A 1 179 ? -1.123 -13.799 5.036 1.00 92.94 179 GLN A C 1
ATOM 1377 O O . GLN A 1 179 ? -0.077 -13.314 4.582 1.00 92.94 179 GLN A O 1
ATOM 1382 N N . GLU A 1 180 ? -1.603 -14.969 4.610 1.00 92.12 180 GLU A N 1
ATOM 1383 C CA . GLU A 1 180 ? -1.019 -15.727 3.503 1.00 92.12 180 GLU A CA 1
ATOM 1384 C C . GLU A 1 180 ? -1.183 -14.978 2.178 1.00 92.12 180 GLU A C 1
ATOM 1386 O O . GLU A 1 180 ? -0.180 -14.704 1.516 1.00 92.12 180 GLU A O 1
ATOM 1391 N N . ARG A 1 181 ? -2.404 -14.529 1.852 1.00 91.44 181 ARG A N 1
ATOM 1392 C CA . ARG A 1 181 ? -2.677 -13.697 0.664 1.00 91.44 181 ARG A CA 1
ATOM 1393 C C . ARG A 1 181 ? -1.791 -12.450 0.616 1.00 91.44 181 ARG A C 1
ATOM 1395 O O . ARG A 1 181 ? -1.234 -12.123 -0.430 1.00 91.44 181 ARG A O 1
ATOM 1402 N N . LEU A 1 182 ? -1.602 -11.785 1.754 1.00 93.19 182 LEU A N 1
ATOM 1403 C CA . LEU A 1 182 ? -0.705 -10.638 1.890 1.00 93.19 182 LEU A CA 1
ATOM 1404 C C . LEU A 1 182 ? 0.758 -11.008 1.586 1.00 93.19 182 LEU A C 1
ATOM 1406 O O . LEU A 1 182 ? 1.461 -10.297 0.869 1.00 93.19 182 LEU A O 1
ATOM 1410 N N . SER A 1 183 ? 1.220 -12.150 2.096 1.00 92.94 183 SER A N 1
ATOM 1411 C CA . SER A 1 183 ? 2.577 -12.647 1.841 1.00 92.94 183 SER A CA 1
ATOM 1412 C C . SER A 1 183 ? 2.786 -12.999 0.363 1.00 92.94 183 SER A C 1
ATOM 1414 O O . SER A 1 183 ? 3.837 -12.705 -0.214 1.00 92.94 183 SER A O 1
ATOM 1416 N N . GLU A 1 184 ? 1.790 -13.617 -0.271 1.00 93.38 184 GLU A N 1
ATOM 1417 C CA . GLU A 1 184 ? 1.800 -13.930 -1.701 1.00 93.38 184 GLU A CA 1
ATOM 1418 C C . GLU A 1 184 ? 1.808 -12.673 -2.569 1.00 93.38 184 GLU A C 1
ATOM 1420 O O . GLU A 1 184 ? 2.555 -12.617 -3.549 1.00 93.38 184 GLU A O 1
ATOM 1425 N N . LEU A 1 185 ? 1.054 -11.643 -2.178 1.00 94.25 185 LEU A N 1
ATOM 1426 C CA . LEU A 1 185 ? 1.033 -10.348 -2.848 1.00 94.25 185 LEU A CA 1
ATOM 1427 C C . LEU A 1 185 ? 2.440 -9.735 -2.909 1.00 94.25 185 LEU A C 1
ATOM 1429 O O . LEU A 1 185 ? 2.903 -9.357 -3.987 1.00 94.25 185 LEU A O 1
ATOM 1433 N N . TYR A 1 186 ? 3.172 -9.709 -1.792 1.00 93.88 186 TYR A N 1
ATOM 1434 C CA . TYR A 1 186 ? 4.540 -9.183 -1.775 1.00 93.88 186 TYR A CA 1
ATOM 1435 C C . TYR A 1 186 ? 5.539 -10.061 -2.539 1.00 93.88 186 TYR A C 1
ATOM 1437 O O . TYR A 1 186 ? 6.426 -9.532 -3.214 1.00 93.88 186 TYR A O 1
ATOM 1445 N N . ARG A 1 187 ? 5.375 -11.392 -2.524 1.00 93.81 187 ARG A N 1
ATOM 1446 C CA . ARG A 1 187 ? 6.164 -12.298 -3.384 1.00 93.81 187 ARG A CA 1
ATOM 1447 C C . ARG A 1 187 ? 5.911 -12.028 -4.868 1.00 93.81 187 ARG A C 1
ATOM 1449 O O . ARG A 1 187 ? 6.857 -12.015 -5.657 1.00 93.81 187 ARG A O 1
ATOM 1456 N N . TYR A 1 188 ? 4.660 -11.781 -5.249 1.00 92.62 188 TYR A N 1
ATOM 1457 C CA . TYR A 1 188 ? 4.297 -11.375 -6.604 1.00 92.62 188 TYR A CA 1
ATOM 1458 C C . TYR A 1 188 ? 4.913 -10.016 -6.962 1.00 92.62 188 TYR A C 1
ATOM 1460 O O . TYR A 1 188 ? 5.513 -9.883 -8.031 1.00 92.62 188 TYR A O 1
ATOM 1468 N N . GLY A 1 189 ? 4.845 -9.031 -6.062 1.00 92.19 189 GLY A N 1
ATOM 1469 C CA . GLY A 1 189 ? 5.483 -7.724 -6.239 1.00 92.19 189 GLY A CA 1
ATOM 1470 C C . GLY A 1 189 ? 6.991 -7.831 -6.484 1.00 92.19 189 GLY A C 1
ATOM 1471 O O . GLY A 1 189 ? 7.509 -7.209 -7.410 1.00 92.19 189 GLY A O 1
ATOM 1472 N N . ALA A 1 190 ? 7.687 -8.685 -5.732 1.00 93.06 190 ALA A N 1
ATOM 1473 C CA . ALA A 1 190 ? 9.113 -8.934 -5.927 1.00 93.06 190 ALA A CA 1
ATOM 1474 C C . ALA A 1 190 ? 9.432 -9.657 -7.240 1.00 93.06 190 ALA A C 1
ATOM 1476 O O . ALA A 1 190 ? 10.355 -9.258 -7.949 1.00 93.06 190 ALA A O 1
ATOM 1477 N N . LYS A 1 191 ? 8.639 -10.670 -7.618 1.00 92.44 191 LYS A N 1
ATOM 1478 C CA . LYS A 1 191 ? 8.801 -11.380 -8.898 1.00 92.44 191 LYS A CA 1
ATOM 1479 C C . LYS A 1 191 ? 8.703 -10.437 -10.102 1.00 92.44 191 LYS A C 1
ATOM 1481 O O . LYS A 1 191 ? 9.404 -10.642 -11.089 1.00 92.44 191 LYS A O 1
ATOM 1486 N N . ASN A 1 192 ? 7.855 -9.413 -10.015 1.00 89.06 192 ASN A N 1
ATOM 1487 C CA . ASN A 1 192 ? 7.681 -8.405 -11.063 1.00 89.06 192 ASN A CA 1
ATOM 1488 C C . ASN A 1 192 ? 8.620 -7.191 -10.914 1.00 89.06 192 ASN A C 1
ATOM 1490 O O . ASN A 1 192 ? 8.566 -6.270 -11.725 1.00 89.06 192 ASN A O 1
ATOM 1494 N N . GLY A 1 193 ? 9.494 -7.175 -9.901 1.00 87.94 193 GLY A N 1
ATOM 1495 C CA . GLY A 1 193 ? 10.456 -6.094 -9.671 1.00 87.94 193 GLY A CA 1
ATOM 1496 C C . GLY A 1 193 ? 9.845 -4.793 -9.138 1.00 87.94 193 GLY A C 1
ATOM 1497 O O . GLY A 1 193 ? 10.474 -3.744 -9.256 1.00 87.94 193 GLY A O 1
ATOM 1498 N N . TYR A 1 194 ? 8.637 -4.841 -8.569 1.00 90.38 194 TYR A N 1
ATOM 1499 C CA . TYR A 1 194 ? 7.990 -3.684 -7.934 1.00 90.38 194 TYR A CA 1
ATOM 1500 C C . TYR A 1 194 ? 8.524 -3.416 -6.524 1.00 90.38 194 TYR A C 1
ATOM 1502 O O . TYR A 1 194 ? 8.477 -2.285 -6.051 1.00 90.38 194 TYR A O 1
ATOM 1510 N N . VAL A 1 195 ? 9.025 -4.462 -5.865 1.00 89.31 195 VAL A N 1
ATOM 1511 C CA . VAL A 1 195 ? 9.618 -4.430 -4.523 1.00 89.31 195 VAL A CA 1
ATOM 1512 C C . VAL A 1 195 ? 10.934 -5.199 -4.564 1.00 89.31 195 VAL A C 1
ATOM 1514 O O . VAL A 1 195 ? 11.067 -6.168 -5.317 1.00 89.31 195 VAL A O 1
ATOM 1517 N N . LEU A 1 196 ? 11.915 -4.780 -3.767 1.00 88.31 196 LEU A N 1
ATOM 1518 C CA . LEU A 1 196 ? 13.176 -5.504 -3.642 1.00 88.31 196 LEU A CA 1
ATOM 1519 C C . LEU A 1 196 ? 12.949 -6.850 -2.949 1.00 88.31 196 LEU A C 1
ATOM 1521 O O . LEU A 1 196 ? 12.248 -6.942 -1.942 1.00 88.31 196 LEU A O 1
ATOM 1525 N N . SER A 1 197 ? 13.555 -7.910 -3.485 1.00 89.81 197 SER A N 1
ATOM 1526 C CA . SER A 1 197 ? 13.344 -9.271 -2.975 1.00 89.81 197 SER A CA 1
ATOM 1527 C C . SER A 1 197 ? 13.837 -9.430 -1.534 1.00 89.81 197 SER A C 1
ATOM 1529 O O . SER A 1 197 ? 13.195 -10.127 -0.750 1.00 89.81 197 SER A O 1
ATOM 1531 N N . GLU A 1 198 ? 14.929 -8.752 -1.161 1.00 92.12 198 GLU A N 1
ATOM 1532 C CA . GLU A 1 198 ? 15.438 -8.739 0.214 1.00 92.12 198 GLU A CA 1
ATOM 1533 C C . GLU A 1 198 ? 14.507 -8.036 1.219 1.00 92.12 198 GLU A C 1
ATOM 1535 O O . GLU A 1 198 ? 14.539 -8.354 2.408 1.00 92.12 198 GLU A O 1
ATOM 1540 N N . GLU A 1 199 ? 13.639 -7.129 0.763 1.00 90.94 199 GLU A N 1
ATOM 1541 C CA . GLU A 1 199 ? 12.756 -6.341 1.632 1.00 90.94 199 GLU A CA 1
ATOM 1542 C C . GLU A 1 199 ? 11.388 -6.998 1.858 1.00 90.94 199 GLU A C 1
ATOM 1544 O O . GLU A 1 199 ? 10.696 -6.656 2.819 1.00 90.94 199 GLU A O 1
ATOM 1549 N N . VAL A 1 200 ? 11.009 -7.979 1.028 1.00 91.75 200 VAL A N 1
ATOM 1550 C CA . VAL A 1 200 ? 9.696 -8.653 1.064 1.00 91.75 200 VAL A CA 1
ATOM 1551 C C . VAL A 1 200 ? 9.314 -9.098 2.470 1.00 91.75 200 VAL A C 1
ATOM 1553 O O . VAL A 1 200 ? 8.206 -8.822 2.926 1.00 91.75 200 VAL A O 1
ATOM 1556 N N . LEU A 1 201 ? 10.224 -9.773 3.176 1.00 91.69 201 LEU A N 1
ATOM 1557 C CA . LEU A 1 201 ? 9.951 -10.285 4.520 1.00 91.69 201 LEU A CA 1
ATOM 1558 C C . LEU A 1 201 ? 9.747 -9.159 5.538 1.00 91.69 201 LEU A C 1
ATOM 1560 O O . LEU A 1 201 ? 8.885 -9.275 6.407 1.00 91.69 201 LEU A O 1
ATOM 1564 N N . GLY A 1 202 ? 10.526 -8.079 5.436 1.00 92.50 202 GLY A N 1
ATOM 1565 C CA . GLY A 1 202 ? 10.409 -6.923 6.323 1.00 92.50 202 GLY A CA 1
ATOM 1566 C C . GLY A 1 202 ? 9.085 -6.193 6.124 1.00 92.50 202 GLY A C 1
ATOM 1567 O O . GLY A 1 202 ? 8.370 -5.945 7.093 1.00 92.50 202 GLY A O 1
ATOM 1568 N N . ILE A 1 203 ? 8.725 -5.926 4.867 1.00 90.56 203 ILE A N 1
ATOM 1569 C CA . ILE A 1 203 ? 7.485 -5.228 4.511 1.00 90.56 203 ILE A CA 1
ATOM 1570 C C . ILE A 1 203 ? 6.263 -6.076 4.878 1.00 90.56 203 ILE A C 1
ATOM 1572 O O . ILE A 1 203 ? 5.332 -5.569 5.502 1.00 90.56 203 ILE A O 1
ATOM 1576 N N . THR A 1 204 ? 6.293 -7.380 4.581 1.00 93.00 204 THR A N 1
ATOM 1577 C CA . THR A 1 204 ? 5.203 -8.300 4.944 1.00 93.00 204 THR A CA 1
ATOM 1578 C C . THR A 1 204 ? 4.971 -8.296 6.455 1.00 93.00 204 THR A C 1
ATOM 1580 O O . THR A 1 204 ? 3.841 -8.120 6.900 1.00 93.00 204 THR A O 1
ATOM 1583 N N . ARG A 1 205 ? 6.037 -8.414 7.261 1.00 92.25 205 ARG A N 1
ATOM 1584 C CA . ARG A 1 205 ? 5.935 -8.366 8.730 1.00 92.25 205 ARG A CA 1
ATOM 1585 C C . ARG A 1 205 ? 5.408 -7.026 9.235 1.00 92.25 205 ARG A C 1
ATOM 1587 O O . ARG A 1 205 ? 4.578 -7.006 10.136 1.00 92.25 205 ARG A O 1
ATOM 1594 N N . ALA A 1 206 ? 5.871 -5.914 8.667 1.00 93.25 206 ALA A N 1
ATOM 1595 C CA . ALA A 1 206 ? 5.400 -4.586 9.049 1.00 93.25 206 ALA A CA 1
ATOM 1596 C C . ALA A 1 206 ? 3.899 -4.411 8.757 1.00 93.25 206 ALA A C 1
ATOM 1598 O O . ALA A 1 206 ? 3.164 -3.916 9.613 1.00 93.25 206 ALA A O 1
ATOM 1599 N N . SER A 1 207 ? 3.436 -4.872 7.591 1.00 92.94 207 SER A N 1
ATOM 1600 C CA . SER A 1 207 ? 2.020 -4.845 7.207 1.00 92.94 207 SER A CA 1
ATOM 1601 C C . SER A 1 207 ? 1.168 -5.745 8.118 1.00 92.94 207 SER A C 1
ATOM 1603 O O . SER A 1 207 ? 0.157 -5.297 8.659 1.00 92.94 207 SER A O 1
ATOM 1605 N N . GLN A 1 208 ? 1.629 -6.966 8.418 1.00 93.38 208 GLN A N 1
ATOM 1606 C CA . GLN A 1 208 ? 0.963 -7.873 9.366 1.00 93.38 208 GLN A CA 1
ATOM 1607 C C . GLN A 1 208 ? 0.874 -7.286 10.785 1.00 93.38 208 GLN A C 1
ATOM 1609 O O . GLN A 1 208 ? -0.187 -7.344 11.402 1.00 93.38 208 GLN A O 1
ATOM 1614 N N . ASN A 1 209 ? 1.950 -6.676 11.295 1.00 94.31 209 ASN A N 1
ATOM 1615 C CA . ASN A 1 209 ? 1.958 -6.009 12.602 1.00 94.31 209 ASN A CA 1
ATOM 1616 C C . ASN A 1 209 ? 0.995 -4.807 12.634 1.00 94.31 209 ASN A C 1
ATOM 1618 O O . ASN A 1 209 ? 0.233 -4.656 13.589 1.00 94.31 209 ASN A O 1
ATOM 1622 N N . SER A 1 210 ? 0.979 -3.985 11.578 1.00 94.62 210 SER A N 1
ATOM 1623 C CA . SER A 1 210 ? 0.029 -2.873 11.429 1.00 94.62 210 SER A CA 1
ATOM 1624 C C . SER A 1 210 ? -1.421 -3.362 11.463 1.00 94.62 210 SER A C 1
ATOM 1626 O O . SER A 1 210 ? -2.232 -2.849 12.238 1.00 94.62 210 SER A O 1
ATOM 1628 N N . ALA A 1 211 ? -1.739 -4.402 10.688 1.00 94.25 211 ALA A N 1
ATOM 1629 C CA . ALA A 1 211 ? -3.069 -4.998 10.664 1.00 94.25 211 ALA A CA 1
ATOM 1630 C C . ALA A 1 211 ? -3.460 -5.600 12.025 1.00 94.25 211 ALA A C 1
ATOM 1632 O O . ALA A 1 211 ? -4.574 -5.371 12.490 1.00 94.25 211 ALA A O 1
ATOM 1633 N N . ALA A 1 212 ? -2.536 -6.282 12.711 1.00 94.50 212 ALA A N 1
ATOM 1634 C CA . ALA A 1 212 ? -2.756 -6.834 14.050 1.00 94.50 212 ALA A CA 1
ATOM 1635 C C . ALA A 1 212 ? -3.077 -5.748 15.094 1.00 94.50 212 ALA A C 1
ATOM 1637 O O . ALA A 1 212 ? -4.010 -5.894 15.886 1.00 94.50 212 ALA A O 1
ATOM 1638 N N . LYS A 1 213 ? -2.357 -4.621 15.064 1.00 94.69 213 LYS A N 1
ATOM 1639 C CA . LYS A 1 213 ? -2.624 -3.463 15.936 1.00 94.69 213 LYS A CA 1
ATOM 1640 C C . LYS A 1 213 ? -3.995 -2.848 15.685 1.00 94.69 213 LYS A C 1
ATOM 1642 O O . LYS A 1 213 ? -4.697 -2.494 16.635 1.00 94.69 213 LYS A O 1
ATOM 1647 N N . GLN A 1 214 ? -4.377 -2.713 14.416 1.00 94.12 214 GLN A N 1
ATOM 1648 C CA . GLN A 1 214 ? -5.686 -2.178 14.044 1.00 94.12 214 GLN A CA 1
ATOM 1649 C C . GLN A 1 214 ? -6.813 -3.140 14.425 1.00 94.12 214 GLN A C 1
ATOM 1651 O O . GLN A 1 214 ? -7.813 -2.694 14.979 1.00 94.12 214 GLN A O 1
ATOM 1656 N N . TRP A 1 215 ? -6.624 -4.449 14.240 1.00 95.12 215 TRP A N 1
ATOM 1657 C CA . TRP A 1 215 ? -7.560 -5.464 14.723 1.00 95.12 215 TRP A CA 1
ATOM 1658 C C . TRP A 1 215 ? -7.783 -5.341 16.237 1.00 95.12 215 TRP A C 1
ATOM 1660 O O . TRP A 1 215 ? -8.925 -5.236 16.679 1.00 95.12 215 TRP A O 1
ATOM 1670 N N . MET A 1 216 ? -6.707 -5.252 17.033 1.00 94.00 216 MET A N 1
ATOM 1671 C CA . MET A 1 216 ? -6.798 -5.082 18.493 1.00 94.00 216 MET A CA 1
ATOM 1672 C C . MET A 1 216 ? -7.556 -3.812 18.881 1.00 94.00 216 MET A C 1
ATOM 1674 O O . MET A 1 216 ? -8.432 -3.845 19.745 1.00 94.00 216 MET A O 1
ATOM 1678 N N . ALA A 1 217 ? -7.238 -2.690 18.233 1.00 92.06 217 ALA A N 1
ATOM 1679 C CA . ALA A 1 217 ? -7.914 -1.423 18.482 1.00 92.06 217 ALA A CA 1
ATOM 1680 C C . ALA A 1 217 ? -9.411 -1.502 18.145 1.00 92.06 217 ALA A C 1
ATOM 1682 O O . ALA A 1 217 ? -10.236 -1.088 18.958 1.00 92.06 217 ALA A O 1
ATOM 1683 N N . ASN A 1 218 ? -9.766 -2.086 16.997 1.00 92.06 218 ASN A N 1
ATOM 1684 C CA . ASN A 1 218 ? -11.153 -2.265 16.570 1.00 92.06 218 ASN A CA 1
ATOM 1685 C C . ASN A 1 218 ? -11.913 -3.199 17.515 1.00 92.06 218 ASN A C 1
ATOM 1687 O O . ASN A 1 218 ? -13.044 -2.899 17.896 1.00 92.06 218 ASN A O 1
ATOM 1691 N N . LYS A 1 219 ? -11.281 -4.296 17.950 1.00 93.25 219 LYS A N 1
ATOM 1692 C CA . LYS A 1 219 ? -11.879 -5.228 18.906 1.00 93.25 219 LYS A CA 1
ATOM 1693 C C . LYS A 1 219 ? -12.189 -4.533 20.229 1.00 93.25 219 LYS A C 1
ATOM 1695 O O . LYS A 1 219 ? -13.308 -4.651 20.715 1.00 93.25 219 LYS A O 1
ATOM 1700 N N . ILE A 1 220 ? -11.254 -3.750 20.766 1.00 93.12 220 ILE A N 1
ATOM 1701 C CA . ILE A 1 220 ? -11.471 -3.010 22.018 1.00 93.12 220 ILE A CA 1
ATOM 1702 C C . ILE A 1 220 ? -12.522 -1.907 21.848 1.00 93.12 220 ILE A C 1
ATOM 1704 O O . ILE A 1 220 ? -13.378 -1.726 22.710 1.00 93.12 220 ILE A O 1
ATOM 1708 N N . ALA A 1 221 ? -12.494 -1.184 20.728 1.00 89.19 221 ALA A N 1
ATOM 1709 C CA . ALA A 1 221 ? -13.485 -0.154 20.429 1.00 89.19 221 ALA A CA 1
ATOM 1710 C C . ALA A 1 221 ? -14.902 -0.725 20.247 1.00 89.19 221 ALA A C 1
ATOM 1712 O O . ALA A 1 221 ? -15.873 -0.006 20.476 1.00 89.19 221 ALA A O 1
ATOM 1713 N N . SER A 1 222 ? -15.026 -2.000 19.860 1.00 91.50 222 SER A N 1
ATOM 1714 C CA . SER A 1 222 ? -16.319 -2.665 19.671 1.00 91.50 222 SER A CA 1
ATOM 1715 C C . SER A 1 222 ? -17.065 -2.974 20.970 1.00 91.50 222 SER A C 1
ATOM 1717 O O . SER A 1 222 ? -18.266 -3.212 20.909 1.00 91.50 222 SER A O 1
ATOM 1719 N N . PHE A 1 223 ? -16.396 -2.947 22.130 1.00 94.31 223 PHE A N 1
ATOM 1720 C CA . PHE A 1 223 ? -17.057 -3.212 23.410 1.00 94.31 223 PHE A CA 1
ATOM 1721 C C . PHE A 1 223 ? -18.040 -2.108 23.752 1.00 94.31 223 PHE A C 1
ATOM 1723 O O . PHE A 1 223 ? -17.689 -0.925 23.725 1.00 94.31 223 PHE A O 1
ATOM 1730 N N . THR A 1 224 ? -19.260 -2.504 24.077 1.00 92.19 224 THR A N 1
ATOM 1731 C CA . THR A 1 224 ? -20.370 -1.599 24.383 1.00 92.19 224 THR A CA 1
ATOM 1732 C C . THR A 1 224 ? -20.673 -1.522 25.870 1.00 92.19 224 THR A C 1
ATOM 1734 O O . THR A 1 224 ? -21.310 -0.559 26.284 1.00 92.19 224 THR A O 1
ATOM 1737 N N . THR A 1 225 ? -20.181 -2.478 26.663 1.00 92.69 225 THR A N 1
ATOM 1738 C CA . THR A 1 225 ? -20.366 -2.505 28.119 1.00 92.69 225 THR A CA 1
ATOM 1739 C C . THR A 1 225 ? -19.043 -2.695 28.857 1.00 92.69 225 THR A C 1
ATOM 1741 O O . THR A 1 225 ? -18.047 -3.164 28.287 1.00 92.69 225 THR A O 1
ATOM 1744 N N . ILE A 1 226 ? -19.018 -2.305 30.133 1.00 93.50 226 ILE A N 1
ATOM 1745 C CA . ILE A 1 226 ? -17.842 -2.464 30.995 1.00 93.50 226 ILE A CA 1
ATOM 1746 C C . ILE A 1 226 ? -17.516 -3.952 31.175 1.00 93.50 226 ILE A C 1
ATOM 1748 O O . ILE A 1 226 ? -16.350 -4.334 31.091 1.00 93.50 226 ILE A O 1
ATOM 1752 N N . GLU A 1 227 ? -18.526 -4.813 31.326 1.00 93.00 227 GLU A N 1
ATOM 1753 C CA . GLU A 1 227 ? -18.334 -6.253 31.538 1.00 93.00 227 GLU A CA 1
ATOM 1754 C C . GLU A 1 227 ? -17.642 -6.929 30.350 1.00 93.00 227 GLU A C 1
ATOM 1756 O O . GLU A 1 227 ? -16.785 -7.794 30.543 1.00 93.00 227 GLU A O 1
ATOM 1761 N N . GLU A 1 228 ? -17.971 -6.526 29.116 1.00 93.25 228 GLU A N 1
ATOM 1762 C CA . GLU A 1 228 ? -17.298 -7.023 27.910 1.00 93.25 228 GLU A CA 1
ATOM 1763 C C . GLU A 1 228 ? -15.805 -6.669 27.923 1.00 93.25 228 GLU A C 1
ATOM 1765 O O . GLU A 1 228 ? -14.950 -7.511 27.627 1.00 93.25 228 GLU A O 1
ATOM 1770 N N . ALA A 1 229 ? -15.486 -5.429 28.299 1.00 92.25 229 ALA A N 1
ATOM 1771 C CA . ALA A 1 229 ? -14.116 -4.943 28.371 1.00 92.25 229 ALA A CA 1
ATOM 1772 C C . ALA A 1 229 ? -13.322 -5.607 29.513 1.00 92.25 229 ALA A C 1
ATOM 1774 O O . ALA A 1 229 ? -12.157 -5.966 29.320 1.00 92.25 229 ALA A O 1
ATOM 1775 N N . GLU A 1 230 ? -13.939 -5.832 30.676 1.00 92.12 230 GLU A N 1
ATOM 1776 C CA . GLU A 1 230 ? -13.326 -6.548 31.801 1.00 92.12 230 GLU A CA 1
ATOM 1777 C C . GLU A 1 230 ? -13.060 -8.021 31.481 1.00 92.12 230 GLU A C 1
ATOM 1779 O O . GLU A 1 230 ? -11.966 -8.529 31.756 1.00 92.12 230 GLU A O 1
ATOM 1784 N N . ALA A 1 231 ? -14.030 -8.704 30.864 1.00 92.56 231 ALA A N 1
ATOM 1785 C CA . ALA A 1 231 ? -13.869 -10.085 30.422 1.00 92.56 231 ALA A CA 1
ATOM 1786 C C . ALA A 1 231 ? -12.708 -10.200 29.426 1.00 92.56 231 ALA A C 1
ATOM 1788 O O . ALA A 1 231 ? -11.816 -11.035 29.597 1.00 92.56 231 ALA A O 1
ATOM 1789 N N . PHE A 1 232 ? -12.655 -9.294 28.445 1.00 93.38 232 PHE A N 1
ATOM 1790 C CA . PHE A 1 232 ? -11.557 -9.255 27.486 1.00 93.38 232 PHE A CA 1
ATOM 1791 C C . PHE A 1 232 ? -10.210 -8.961 28.148 1.00 93.38 232 PHE A C 1
ATOM 1793 O O . PHE A 1 232 ? -9.218 -9.588 27.798 1.00 93.38 232 PHE A O 1
ATOM 1800 N N . LYS A 1 233 ? -10.146 -8.058 29.132 1.00 91.50 233 LYS A N 1
ATOM 1801 C CA . LYS A 1 233 ? -8.912 -7.775 29.881 1.00 91.50 233 LYS A CA 1
ATOM 1802 C C . LYS A 1 233 ? -8.378 -9.002 30.615 1.00 91.50 233 LYS A C 1
ATOM 1804 O O . LYS A 1 233 ? -7.169 -9.218 30.647 1.00 91.50 233 LYS A O 1
ATOM 1809 N N . LYS A 1 234 ? -9.269 -9.784 31.226 1.00 90.31 234 LYS A N 1
ATOM 1810 C CA . LYS A 1 234 ? -8.909 -10.973 32.005 1.00 90.31 234 LYS A CA 1
ATOM 1811 C C . LYS A 1 234 ? -8.413 -12.113 31.116 1.00 90.31 234 LYS A C 1
ATOM 1813 O O . LYS A 1 234 ? -7.414 -12.748 31.448 1.00 90.31 234 LYS A O 1
ATOM 1818 N N . ASP A 1 235 ? -9.083 -12.324 29.986 1.00 90.56 235 ASP A N 1
ATOM 1819 C CA . ASP A 1 235 ? -8.889 -13.487 29.118 1.00 90.56 235 ASP A CA 1
ATOM 1820 C C . ASP A 1 235 ? -8.327 -13.107 27.731 1.00 90.56 235 ASP A C 1
ATOM 1822 O O . ASP A 1 235 ? -8.444 -13.854 26.762 1.00 90.56 235 ASP A O 1
ATOM 1826 N N . MET A 1 236 ? -7.652 -11.957 27.605 1.00 90.31 236 MET A N 1
ATOM 1827 C CA . MET A 1 236 ? -7.190 -11.429 26.310 1.00 90.31 236 MET A CA 1
ATOM 1828 C C . MET A 1 236 ? -6.360 -12.447 25.521 1.00 90.31 236 MET A C 1
ATOM 1830 O O . MET A 1 236 ? -6.546 -12.636 24.323 1.00 90.31 236 MET A O 1
ATOM 1834 N N . ARG A 1 237 ? -5.448 -13.145 26.199 1.00 88.00 237 ARG A N 1
ATOM 1835 C CA . ARG A 1 237 ? -4.520 -14.090 25.564 1.00 88.00 237 ARG A CA 1
ATOM 1836 C C . ARG A 1 237 ? -5.186 -15.360 25.042 1.00 88.00 237 ARG A C 1
ATOM 1838 O O . ARG A 1 237 ? -4.561 -16.079 24.272 1.00 88.00 237 ARG A O 1
ATOM 1845 N N . THR A 1 238 ? -6.409 -15.652 25.477 1.00 88.38 238 THR A N 1
ATOM 1846 C CA . THR A 1 238 ? -7.202 -16.784 24.984 1.00 88.38 238 THR A CA 1
ATOM 1847 C C . THR A 1 238 ? -8.279 -16.331 24.001 1.00 88.38 238 THR A C 1
ATOM 1849 O O . THR A 1 238 ? -8.621 -17.087 23.098 1.00 88.38 238 THR A O 1
ATOM 1852 N N . MET A 1 239 ? -8.789 -15.102 24.141 1.00 88.88 239 MET A N 1
ATOM 1853 C CA . MET A 1 239 ? -9.806 -14.528 23.254 1.00 88.88 239 MET A CA 1
ATOM 1854 C C . MET A 1 239 ? -9.235 -13.952 21.953 1.00 88.88 239 MET A C 1
ATOM 1856 O O . MET A 1 239 ? -9.956 -13.862 20.960 1.00 88.88 239 MET A O 1
ATOM 1860 N N . VAL A 1 240 ? -7.972 -13.518 21.949 1.00 91.31 240 VAL A N 1
ATOM 1861 C CA . VAL A 1 240 ? -7.313 -12.981 20.753 1.00 91.31 240 VAL A CA 1
ATOM 1862 C C . VAL A 1 240 ? -6.711 -14.128 19.931 1.00 91.31 240 VAL A C 1
ATOM 1864 O O . VAL A 1 240 ? -5.963 -14.935 20.487 1.00 91.31 240 VAL A O 1
ATOM 1867 N N . PRO A 1 241 ? -6.975 -14.185 18.611 1.00 92.50 241 PRO A N 1
ATOM 1868 C CA . PRO A 1 241 ? -6.346 -15.137 17.697 1.00 92.50 241 PRO A CA 1
ATOM 1869 C C . PRO A 1 241 ? -4.818 -15.183 17.835 1.00 92.50 241 PRO A C 1
ATOM 1871 O O . PRO A 1 241 ? -4.154 -14.141 17.899 1.00 92.50 241 PRO A O 1
ATOM 1874 N N . SER A 1 242 ? -4.237 -16.388 17.833 1.00 90.62 242 SER A N 1
ATOM 1875 C CA . SER A 1 242 ? -2.783 -16.585 17.950 1.00 90.62 242 SER A CA 1
ATOM 1876 C C . SER A 1 242 ? -1.997 -15.839 16.876 1.00 90.62 242 SER A C 1
ATOM 1878 O O . SER A 1 242 ? -0.914 -15.327 17.151 1.00 90.62 242 SER A O 1
ATOM 1880 N N . GLU A 1 243 ? -2.573 -15.725 15.682 1.00 92.12 243 GLU A N 1
ATOM 1881 C CA . GLU A 1 243 ? -2.015 -15.061 14.503 1.00 92.12 243 GLU A CA 1
ATOM 1882 C C . GLU A 1 243 ? -1.901 -13.545 14.680 1.00 92.12 243 GLU A C 1
ATOM 1884 O O . GLU A 1 243 ? -1.139 -12.907 13.959 1.00 92.12 243 GLU A O 1
ATOM 1889 N N . ILE A 1 244 ? -2.669 -12.956 15.601 1.00 93.19 244 ILE A N 1
ATOM 1890 C CA . ILE A 1 244 ? -2.589 -11.538 15.971 1.00 93.19 244 ILE A CA 1
ATOM 1891 C C . ILE A 1 244 ? -1.564 -11.377 17.090 1.00 93.19 244 ILE A C 1
ATOM 1893 O O . ILE A 1 244 ? -0.673 -10.534 16.993 1.00 93.19 244 ILE A O 1
ATOM 1897 N N . LEU A 1 245 ? -1.636 -12.227 18.120 1.00 92.06 245 LEU A N 1
ATOM 1898 C CA . LEU A 1 245 ? -0.701 -12.192 19.248 1.00 92.06 245 LEU A CA 1
ATOM 1899 C C . LEU A 1 245 ? 0.750 -12.397 18.806 1.00 92.06 245 LEU A C 1
ATOM 1901 O O . LEU A 1 245 ? 1.638 -11.717 19.312 1.00 92.06 245 LEU A O 1
ATOM 1905 N N . SER A 1 246 ? 1.002 -13.284 17.839 1.00 91.75 246 SER A N 1
ATOM 1906 C CA . SER A 1 246 ? 2.351 -13.552 17.329 1.00 91.75 246 SER A CA 1
ATOM 1907 C C . SER A 1 246 ? 2.980 -12.369 16.592 1.00 91.75 246 SER A C 1
ATOM 1909 O O . SER A 1 246 ? 4.191 -12.364 16.378 1.00 91.75 246 SER A O 1
ATOM 1911 N N . GLN A 1 247 ? 2.173 -11.392 16.169 1.00 92.81 247 GLN A N 1
ATOM 1912 C CA . GLN A 1 247 ? 2.634 -10.212 15.434 1.00 92.81 247 GLN A CA 1
ATOM 1913 C C . GLN A 1 247 ? 2.930 -9.032 16.356 1.00 92.81 247 GLN A C 1
ATOM 1915 O O . GLN A 1 247 ? 3.543 -8.064 15.910 1.00 92.81 247 GLN A O 1
ATOM 1920 N N . LEU A 1 248 ? 2.501 -9.097 17.618 1.00 92.56 248 LEU A N 1
ATOM 1921 C CA . LEU A 1 248 ? 2.664 -8.036 18.604 1.00 92.56 248 LEU A CA 1
ATOM 1922 C C . LEU A 1 248 ? 3.845 -8.326 19.526 1.00 92.56 248 LEU A C 1
ATOM 1924 O O . LEU A 1 248 ? 4.150 -9.474 19.856 1.00 92.56 248 LEU A O 1
ATOM 1928 N N . THR A 1 249 ? 4.507 -7.269 19.987 1.00 93.44 249 THR A N 1
ATOM 1929 C CA . THR A 1 249 ? 5.535 -7.414 21.019 1.00 93.44 249 THR A CA 1
ATOM 1930 C C . THR A 1 249 ? 4.896 -7.633 22.399 1.00 93.44 249 THR A C 1
ATOM 1932 O O . THR A 1 249 ? 3.761 -7.212 22.638 1.00 93.44 249 THR A O 1
ATOM 1935 N N . PRO A 1 250 ? 5.611 -8.238 23.366 1.00 91.81 250 PRO A N 1
ATOM 1936 C CA . PRO A 1 250 ? 5.109 -8.372 24.737 1.00 91.81 250 PRO A CA 1
ATOM 1937 C C . PRO A 1 250 ? 4.720 -7.033 25.388 1.00 91.81 250 PRO A C 1
ATOM 1939 O O . PRO A 1 250 ? 3.764 -6.965 26.163 1.00 91.81 250 PRO A O 1
ATOM 1942 N N . GLU A 1 251 ? 5.440 -5.961 25.057 1.00 93.12 251 GLU A N 1
ATOM 1943 C CA . GLU A 1 251 ? 5.163 -4.600 25.531 1.00 93.12 251 GLU A CA 1
ATOM 1944 C C . GLU A 1 251 ? 3.867 -4.047 24.925 1.00 93.12 251 GLU A C 1
ATOM 1946 O O . GLU A 1 251 ? 3.054 -3.448 25.632 1.00 93.12 251 GLU A O 1
ATOM 1951 N N . GLU A 1 252 ? 3.629 -4.294 23.634 1.00 93.19 252 GLU A N 1
ATOM 1952 C CA . GLU A 1 252 ? 2.390 -3.911 22.948 1.00 93.19 252 GLU A CA 1
ATOM 1953 C C . GLU A 1 252 ? 1.187 -4.652 23.535 1.00 93.19 252 GLU A C 1
ATOM 1955 O O . GLU A 1 252 ? 0.184 -4.022 23.867 1.00 93.19 252 GLU A O 1
ATOM 1960 N N . ILE A 1 253 ? 1.313 -5.965 23.749 1.00 91.69 253 ILE A N 1
ATOM 1961 C CA . ILE A 1 253 ? 0.299 -6.794 24.419 1.00 91.69 253 ILE A CA 1
ATOM 1962 C C . ILE A 1 253 ? -0.038 -6.197 25.791 1.00 91.69 253 ILE A C 1
ATOM 1964 O O . ILE A 1 253 ? -1.201 -5.913 26.068 1.00 91.69 253 ILE A O 1
ATOM 1968 N N . THR A 1 254 ? 0.976 -5.906 26.610 1.00 91.00 254 THR A N 1
ATOM 1969 C CA . THR A 1 254 ? 0.790 -5.301 27.941 1.00 91.00 254 THR A CA 1
ATOM 1970 C C . THR A 1 254 ? 0.114 -3.928 27.853 1.00 91.00 254 THR A C 1
ATOM 1972 O O . THR A 1 254 ? -0.726 -3.580 28.687 1.00 91.00 254 THR A O 1
ATOM 1975 N N . THR A 1 255 ? 0.444 -3.134 26.832 1.00 93.38 255 THR A N 1
ATOM 1976 C CA . THR A 1 255 ? -0.168 -1.818 26.598 1.00 93.38 255 THR A CA 1
ATOM 1977 C C . THR A 1 255 ? -1.660 -1.942 26.288 1.00 93.38 255 THR A C 1
ATOM 1979 O O . THR A 1 255 ? -2.456 -1.174 26.835 1.00 93.38 255 THR A O 1
ATOM 1982 N N . TYR A 1 256 ? -2.065 -2.917 25.470 1.00 92.62 256 TYR A N 1
ATOM 1983 C CA . TYR A 1 256 ? -3.482 -3.192 25.223 1.00 92.62 256 TYR A CA 1
ATOM 1984 C C . TYR A 1 256 ? -4.189 -3.712 26.484 1.00 92.62 256 TYR A C 1
ATOM 1986 O O . TYR A 1 256 ? -5.216 -3.142 26.855 1.00 92.62 256 TYR A O 1
ATOM 1994 N N . GLU A 1 257 ? -3.602 -4.693 27.185 1.00 87.94 257 GLU A N 1
ATOM 1995 C CA . GLU A 1 257 ? -4.143 -5.293 28.423 1.00 87.94 257 GLU A CA 1
ATOM 1996 C C . GLU A 1 257 ? -4.414 -4.245 29.517 1.00 87.94 257 GLU A C 1
ATOM 1998 O O . GLU A 1 257 ? -5.396 -4.325 30.253 1.00 87.94 257 GLU A O 1
ATOM 2003 N N . THR A 1 258 ? -3.536 -3.248 29.644 1.00 87.19 258 THR A N 1
ATOM 2004 C CA . THR A 1 258 ? -3.570 -2.310 30.775 1.00 87.19 258 THR A CA 1
ATOM 2005 C C . THR A 1 258 ? -4.049 -0.923 30.394 1.00 87.19 258 THR A C 1
ATOM 2007 O O . THR A 1 258 ? -4.884 -0.353 31.081 1.00 87.19 258 THR A O 1
ATOM 2010 N N . THR A 1 259 ? -3.530 -0.335 29.323 1.00 90.00 259 THR A N 1
ATOM 2011 C CA . THR A 1 259 ? -3.730 1.091 29.053 1.00 90.00 259 THR A CA 1
ATOM 2012 C C . THR A 1 259 ? -4.941 1.311 28.165 1.00 90.00 259 THR A C 1
ATOM 2014 O O . THR A 1 259 ? -5.799 2.134 28.483 1.00 90.00 259 THR A O 1
ATOM 2017 N N . VAL A 1 260 ? -5.028 0.578 27.054 1.00 90.62 260 VAL A N 1
ATOM 2018 C CA . VAL A 1 260 ? -6.087 0.796 26.059 1.00 90.62 260 VAL A CA 1
ATOM 2019 C C . VAL A 1 260 ? -7.436 0.322 26.593 1.00 90.62 260 VAL A C 1
ATOM 2021 O O . VAL A 1 260 ? -8.407 1.073 26.519 1.00 90.62 260 VAL A O 1
ATOM 2024 N N . ILE A 1 261 ? -7.495 -0.867 27.205 1.00 92.00 261 ILE A N 1
ATOM 2025 C CA . ILE A 1 261 ? -8.748 -1.380 27.773 1.00 92.00 261 ILE A CA 1
ATOM 2026 C C . ILE A 1 261 ? -9.219 -0.533 28.963 1.00 92.00 261 ILE A C 1
ATOM 2028 O O . ILE A 1 261 ? -10.391 -0.179 29.008 1.00 92.00 261 ILE A O 1
ATOM 2032 N N . ASN A 1 262 ? -8.333 -0.113 29.878 1.00 91.56 262 ASN A N 1
ATOM 2033 C CA . ASN A 1 262 ? -8.743 0.756 30.994 1.00 91.56 262 ASN A CA 1
ATOM 2034 C C . ASN A 1 262 ? -9.309 2.097 30.515 1.00 91.56 262 ASN A C 1
ATOM 2036 O O . ASN A 1 262 ? -10.273 2.591 31.088 1.00 91.56 262 ASN A O 1
ATOM 2040 N N . ARG A 1 263 ? -8.744 2.679 29.449 1.00 91.81 263 ARG A N 1
ATOM 2041 C CA . ARG A 1 263 ? -9.312 3.890 28.840 1.00 91.81 263 ARG A CA 1
ATOM 2042 C C . ARG A 1 263 ? -10.693 3.637 28.245 1.00 91.81 263 ARG A C 1
ATOM 2044 O O . ARG A 1 263 ? -11.553 4.502 28.360 1.00 91.81 263 ARG A O 1
ATOM 2051 N N . ARG A 1 264 ? -10.909 2.477 27.614 1.00 94.38 264 ARG A N 1
ATOM 2052 C CA . ARG A 1 264 ? -12.232 2.110 27.097 1.00 94.38 264 ARG A CA 1
ATOM 2053 C C . ARG A 1 264 ? -13.242 1.935 28.228 1.00 94.38 264 ARG A C 1
ATOM 2055 O O . ARG A 1 264 ? -14.335 2.462 28.099 1.00 94.38 264 ARG A O 1
ATOM 2062 N N . MET A 1 265 ? -12.871 1.266 29.319 1.00 92.75 265 MET A N 1
ATOM 2063 C CA . MET A 1 265 ? -13.744 1.106 30.489 1.00 92.75 265 MET A CA 1
ATOM 2064 C C . MET A 1 265 ? -14.127 2.456 31.098 1.00 92.75 265 MET A C 1
ATOM 2066 O O . MET A 1 265 ? -15.311 2.714 31.245 1.00 92.75 265 MET A O 1
ATOM 2070 N N . ALA A 1 266 ? -13.165 3.357 31.328 1.00 91.94 266 ALA A N 1
ATOM 2071 C CA . ALA A 1 266 ? -13.457 4.699 31.844 1.00 91.94 266 ALA A CA 1
ATOM 2072 C C . ALA A 1 266 ? -14.421 5.486 30.934 1.00 91.94 266 ALA A C 1
ATOM 2074 O O . ALA A 1 266 ? -15.341 6.139 31.406 1.00 91.94 266 ALA A O 1
ATOM 2075 N N . TYR A 1 267 ? -14.253 5.379 29.612 1.00 92.88 267 TYR A N 1
ATOM 2076 C CA . TYR A 1 267 ? -15.181 5.994 28.662 1.00 92.88 267 TYR A CA 1
ATOM 2077 C C . TYR A 1 267 ? -16.597 5.393 28.729 1.00 92.88 267 TYR A C 1
ATOM 2079 O O . TYR A 1 267 ? -17.578 6.107 28.543 1.00 92.88 267 TYR A O 1
ATOM 2087 N N . LEU A 1 268 ? -16.714 4.084 28.965 1.00 93.06 268 LEU A N 1
ATOM 2088 C CA . LEU A 1 268 ? -18.009 3.418 29.122 1.00 93.06 268 LEU A CA 1
ATOM 2089 C C . LEU A 1 268 ? -18.673 3.790 30.458 1.00 93.06 268 LEU A C 1
ATOM 2091 O O . LEU A 1 268 ? -19.873 4.039 30.467 1.00 93.06 268 LEU A O 1
ATOM 2095 N N . GLU A 1 269 ? -17.899 3.928 31.539 1.00 92.94 269 GLU A N 1
ATOM 2096 C CA . GLU A 1 269 ? -18.379 4.463 32.823 1.00 92.94 269 GLU A CA 1
ATOM 2097 C C . GLU A 1 269 ? -18.961 5.875 32.661 1.00 92.94 269 GLU A C 1
ATOM 2099 O O . GLU A 1 269 ? -20.064 6.145 33.137 1.00 92.94 269 GLU A O 1
ATOM 2104 N N . ASP A 1 270 ? -18.267 6.762 31.939 1.00 91.56 270 ASP A N 1
ATOM 2105 C CA . ASP A 1 270 ? -18.761 8.117 31.662 1.00 91.56 270 ASP A CA 1
ATOM 2106 C C . ASP A 1 270 ? -20.106 8.084 30.907 1.00 91.56 270 ASP A C 1
ATOM 2108 O O . ASP A 1 270 ? -21.039 8.808 31.264 1.00 91.56 270 ASP A O 1
ATOM 2112 N N . ILE A 1 271 ? -20.245 7.203 29.905 1.00 89.94 271 ILE A N 1
ATOM 2113 C CA . ILE A 1 271 ? -21.507 7.013 29.169 1.00 89.94 271 ILE A CA 1
ATOM 2114 C C . ILE A 1 271 ? -22.627 6.533 30.098 1.00 89.94 271 ILE A C 1
ATOM 2116 O O . ILE A 1 271 ? -23.749 7.038 30.016 1.00 89.94 271 ILE A O 1
ATOM 2120 N N . GLU A 1 272 ? -22.359 5.556 30.963 1.00 90.50 272 GLU A N 1
ATOM 2121 C CA . GLU A 1 272 ? -23.361 5.020 31.889 1.00 90.50 272 GLU A CA 1
ATOM 2122 C C . GLU A 1 272 ? -23.846 6.084 32.882 1.00 90.50 272 GLU A C 1
ATOM 2124 O O . GLU A 1 272 ? -25.050 6.185 33.140 1.00 90.50 272 GLU A O 1
ATOM 2129 N N . ILE A 1 273 ? -22.939 6.930 33.382 1.00 89.81 273 ILE A N 1
ATOM 2130 C CA . ILE A 1 273 ? -23.277 8.062 34.254 1.00 89.81 273 ILE A CA 1
ATOM 2131 C C . ILE A 1 273 ? -24.175 9.065 33.519 1.00 89.81 273 ILE A C 1
ATOM 2133 O O . ILE A 1 273 ? -25.203 9.486 34.061 1.00 89.81 273 ILE A O 1
ATOM 2137 N N . GLU A 1 274 ? -23.822 9.444 32.287 1.00 88.31 274 GLU A N 1
ATOM 2138 C CA . GLU A 1 274 ? -24.622 10.374 31.483 1.00 88.31 274 GLU A CA 1
ATOM 2139 C C . GLU A 1 274 ? -26.017 9.813 31.179 1.00 88.31 274 GLU A C 1
ATOM 2141 O O . GLU A 1 274 ? -27.019 10.518 31.336 1.00 88.31 274 GLU A O 1
ATOM 2146 N N . LEU A 1 275 ? -26.109 8.535 30.801 1.00 87.94 275 LEU A N 1
ATOM 2147 C CA . LEU A 1 275 ? -27.387 7.862 30.563 1.00 87.94 275 LEU A CA 1
ATOM 2148 C C . LEU A 1 275 ? -28.245 7.813 31.833 1.00 87.94 275 LEU A C 1
ATOM 2150 O O . LEU A 1 275 ? -29.442 8.101 31.767 1.00 87.94 275 LEU A O 1
ATOM 2154 N N . GLY A 1 276 ? -27.642 7.519 32.988 1.00 87.19 276 GLY A N 1
ATOM 2155 C CA . GLY A 1 276 ? -28.326 7.547 34.281 1.00 87.19 276 GLY A CA 1
ATOM 2156 C C . GLY A 1 276 ? -28.877 8.933 34.628 1.00 87.19 276 GLY A C 1
ATOM 2157 O O . GLY A 1 276 ? -30.028 9.057 35.050 1.00 87.19 276 GLY A O 1
ATOM 2158 N N . ALA A 1 277 ? -28.102 9.994 34.384 1.00 88.19 277 ALA A N 1
ATOM 2159 C CA . ALA A 1 277 ? -28.541 11.372 34.605 1.00 88.19 277 ALA A CA 1
ATOM 2160 C C . ALA A 1 277 ? -29.701 11.775 33.677 1.00 88.19 277 ALA A C 1
ATOM 2162 O O . ALA A 1 277 ? -30.644 12.440 34.112 1.00 88.19 277 ALA A O 1
ATOM 2163 N N . VAL A 1 278 ? -29.662 11.352 32.410 1.00 87.50 278 VAL A N 1
ATOM 2164 C CA . VAL A 1 278 ? -30.755 11.577 31.452 1.00 87.50 278 VAL A CA 1
ATOM 2165 C C . VAL A 1 278 ? -32.028 10.866 31.901 1.00 87.50 278 VAL A C 1
ATOM 2167 O O . VAL A 1 278 ? -33.111 11.451 31.834 1.00 87.50 278 VAL A O 1
ATOM 2170 N N . GLU A 1 279 ? -31.920 9.624 32.367 1.00 88.38 279 GLU A N 1
ATOM 2171 C CA . GLU A 1 279 ? -33.086 8.858 32.802 1.00 88.38 279 GLU A CA 1
ATOM 2172 C C . GLU A 1 279 ? -33.703 9.442 34.080 1.00 88.38 279 GLU A C 1
ATOM 2174 O O . GLU A 1 279 ? -34.923 9.610 34.150 1.00 88.38 279 GLU A O 1
ATOM 2179 N N . GLN A 1 280 ? -32.870 9.892 35.024 1.00 86.50 280 GLN A N 1
ATOM 2180 C CA . GLN A 1 280 ? -33.328 10.640 36.195 1.00 86.50 280 GLN A CA 1
ATOM 2181 C C . GLN A 1 280 ? -34.042 11.939 35.792 1.00 86.50 280 GLN A C 1
ATOM 2183 O O . GLN A 1 280 ? -35.137 12.221 36.273 1.00 86.50 280 GLN A O 1
ATOM 2188 N N . ALA A 1 281 ? -33.482 12.709 34.854 1.00 85.94 281 ALA A N 1
ATOM 2189 C CA . ALA A 1 281 ? -34.104 13.944 34.379 1.00 85.94 281 ALA A CA 1
ATOM 2190 C C . ALA A 1 281 ? -35.462 13.697 33.696 1.00 85.94 281 ALA A C 1
ATOM 2192 O O . ALA A 1 281 ? -36.393 14.491 33.857 1.00 85.94 281 ALA A O 1
ATOM 2193 N N . LYS A 1 282 ? -35.614 12.589 32.953 1.00 86.38 282 LYS A N 1
ATOM 2194 C CA . LYS A 1 282 ? -36.916 12.182 32.398 1.00 86.38 282 LYS A CA 1
ATOM 2195 C C . LYS A 1 282 ? -37.911 11.836 33.498 1.00 86.38 282 LYS A C 1
ATOM 2197 O O . LYS A 1 282 ? -39.073 12.233 33.399 1.00 86.38 282 LYS A O 1
ATOM 2202 N N . GLN A 1 283 ? -37.468 11.117 34.527 1.00 88.75 283 GLN A N 1
ATOM 2203 C CA . GLN A 1 283 ? -38.308 10.768 35.667 1.00 88.75 283 GLN A CA 1
ATOM 2204 C C . GLN A 1 283 ? -38.780 12.030 36.398 1.00 88.75 283 GLN A C 1
ATOM 2206 O O . GLN A 1 283 ? -39.981 12.201 36.603 1.00 88.75 283 GLN A O 1
ATOM 2211 N N . ASP A 1 284 ? -37.875 12.969 36.672 1.00 87.75 284 ASP A N 1
ATOM 2212 C CA . ASP A 1 284 ? -38.197 14.250 37.303 1.00 87.75 284 ASP A CA 1
ATOM 2213 C C . ASP A 1 284 ? -39.168 15.083 36.443 1.00 87.75 284 ASP A C 1
ATOM 2215 O O . ASP A 1 284 ? -40.117 15.683 36.955 1.00 87.75 284 ASP A O 1
ATOM 2219 N N . ALA A 1 285 ? -38.990 15.099 35.118 1.00 87.25 285 ALA A N 1
ATOM 2220 C CA . ALA A 1 285 ? -39.903 15.779 34.198 1.00 87.25 285 ALA A CA 1
ATOM 2221 C C . ALA A 1 285 ? -41.305 15.144 34.184 1.00 87.25 285 ALA A C 1
ATOM 2223 O O . ALA A 1 285 ? -42.306 15.865 34.153 1.00 87.25 285 ALA A O 1
ATOM 2224 N N . ALA A 1 286 ? -41.393 13.811 34.236 1.00 86.12 286 ALA A N 1
ATOM 2225 C CA . ALA A 1 286 ? -42.664 13.094 34.323 1.00 86.12 286 ALA A CA 1
ATOM 2226 C C . ALA A 1 286 ? -43.388 13.388 35.648 1.00 86.12 286 ALA A C 1
ATOM 2228 O O . ALA A 1 286 ? -44.593 13.660 35.646 1.00 86.12 286 ALA A O 1
ATOM 2229 N N . VAL A 1 287 ? -42.650 13.415 36.762 1.00 88.94 287 VAL A N 1
ATOM 2230 C CA . VAL A 1 287 ? -43.170 13.806 38.082 1.00 88.94 287 VAL A CA 1
ATOM 2231 C C . VAL A 1 287 ? -43.707 15.236 38.033 1.00 88.94 287 VAL A C 1
ATOM 2233 O O . VAL A 1 287 ? -44.866 15.466 38.368 1.00 88.94 287 VAL A O 1
ATOM 2236 N N . ASN A 1 288 ? -42.914 16.191 37.541 1.00 87.44 288 ASN A N 1
ATOM 2237 C CA . ASN A 1 288 ? -43.314 17.597 37.452 1.00 87.44 288 ASN A CA 1
ATOM 2238 C C . ASN A 1 288 ? -44.543 17.807 36.563 1.00 87.44 288 ASN A C 1
ATOM 2240 O O . ASN A 1 288 ? -45.425 18.591 36.910 1.00 87.44 288 ASN A O 1
ATOM 2244 N N . ARG A 1 289 ? -44.636 17.092 35.437 1.00 88.00 289 ARG A N 1
ATOM 2245 C CA . ARG A 1 289 ? -45.823 17.126 34.577 1.00 88.00 289 ARG A CA 1
ATOM 2246 C C . ARG A 1 289 ? -47.061 16.617 35.312 1.00 88.00 289 ARG A C 1
ATOM 2248 O O . ARG A 1 289 ? -48.086 17.285 35.281 1.00 88.00 289 ARG A O 1
ATOM 2255 N N . THR A 1 290 ? -46.940 15.493 36.016 1.00 86.62 290 THR A N 1
ATOM 2256 C CA . THR A 1 290 ? -48.038 14.925 36.813 1.00 86.62 290 THR A CA 1
ATOM 2257 C C . THR A 1 290 ? -48.494 15.911 37.891 1.00 86.62 290 THR A C 1
ATOM 2259 O O . THR A 1 290 ? -49.687 16.155 38.037 1.00 86.62 290 THR A O 1
ATOM 2262 N N . LEU A 1 291 ? -47.555 16.557 38.593 1.00 87.06 291 LEU A N 1
ATOM 2263 C CA . LEU A 1 291 ? -47.877 17.598 39.574 1.00 87.06 291 LEU A CA 1
ATOM 2264 C C . LEU A 1 291 ? -48.607 18.787 38.934 1.00 87.06 291 LEU A C 1
ATOM 2266 O O . LEU A 1 291 ? -49.612 19.235 39.473 1.00 87.06 291 LEU A O 1
ATOM 2270 N N . LEU A 1 292 ? -48.149 19.275 37.778 1.00 88.56 292 LEU A N 1
ATOM 2271 C CA . LEU A 1 292 ? -48.803 20.373 37.057 1.00 88.56 292 LEU A CA 1
ATOM 2272 C C . LEU A 1 292 ? -50.213 20.005 36.580 1.00 88.56 292 LEU A C 1
ATOM 2274 O O . LEU A 1 292 ? -51.124 20.824 36.692 1.00 88.56 292 LEU A O 1
ATOM 2278 N N . ASP A 1 293 ? -50.408 18.786 36.079 1.00 88.00 293 ASP A N 1
ATOM 2279 C CA . ASP A 1 293 ? -51.714 18.300 35.627 1.00 88.00 293 ASP A CA 1
ATOM 2280 C C . ASP A 1 293 ? -52.703 18.180 36.805 1.00 88.00 293 ASP A C 1
ATOM 2282 O O . ASP A 1 293 ? -53.888 18.501 36.663 1.00 88.00 293 ASP A O 1
ATOM 2286 N N . ILE A 1 294 ? -52.213 17.792 37.987 1.00 85.94 294 ILE A N 1
ATOM 2287 C CA . ILE A 1 294 ? -52.983 17.755 39.239 1.00 85.94 294 ILE A CA 1
ATOM 2288 C C . ILE A 1 294 ? -53.306 19.170 39.736 1.00 85.94 294 ILE A C 1
ATOM 2290 O O . ILE A 1 294 ? -54.469 19.488 39.984 1.00 85.94 294 ILE A O 1
ATOM 2294 N N . GLU A 1 295 ? -52.305 20.049 39.843 1.00 86.06 295 GLU A N 1
ATOM 2295 C CA . GLU A 1 295 ? -52.486 21.431 40.309 1.00 86.06 295 GLU A CA 1
ATOM 2296 C C . GLU A 1 295 ? -53.375 22.256 39.358 1.00 86.06 295 GLU A C 1
ATOM 2298 O O . GLU A 1 295 ? -54.128 23.121 39.805 1.00 86.06 295 GLU A O 1
ATOM 2303 N N . GLY A 1 296 ? -53.329 21.974 38.052 1.00 84.25 296 GLY A N 1
ATOM 2304 C CA . GLY A 1 296 ? -54.179 22.590 37.028 1.00 84.25 296 GLY A CA 1
ATOM 2305 C C . GLY A 1 296 ? -55.604 22.026 36.963 1.00 84.25 296 GLY A C 1
ATOM 2306 O O . GLY A 1 296 ? -56.435 22.526 36.198 1.00 84.25 296 GLY A O 1
ATOM 2307 N N . GLY A 1 297 ? -55.906 20.985 37.748 1.00 80.38 297 GLY A N 1
ATOM 2308 C CA . GLY A 1 297 ? -57.206 20.316 37.762 1.00 80.38 297 GLY A CA 1
ATOM 2309 C C . GLY A 1 297 ? -57.535 19.599 36.451 1.00 80.38 297 GLY A C 1
ATOM 2310 O O . GLY A 1 297 ? -58.713 19.483 36.098 1.00 80.38 297 GLY A O 1
ATOM 2311 N N . SER A 1 298 ? -56.519 19.194 35.685 1.00 84.69 298 SER A N 1
ATOM 2312 C CA . SER A 1 298 ? -56.665 18.323 34.510 1.00 84.69 298 SER A CA 1
ATOM 2313 C C . SER A 1 298 ? -56.915 16.871 34.927 1.00 84.69 298 SER A C 1
ATOM 2315 O O . SER A 1 298 ? -57.537 16.123 34.177 1.00 84.69 298 SER A O 1
ATOM 2317 N N . ILE A 1 299 ? -56.473 16.495 36.131 1.00 82.38 299 ILE A N 1
ATOM 2318 C CA . ILE A 1 299 ? -56.725 15.192 36.754 1.00 82.38 299 ILE A CA 1
ATOM 2319 C C . ILE A 1 299 ? -57.849 15.339 37.797 1.00 82.38 299 ILE A C 1
ATOM 2321 O O . ILE A 1 299 ? -57.778 16.251 38.627 1.00 82.38 299 ILE A O 1
ATOM 2325 N N . PRO A 1 300 ? -58.892 14.485 37.766 1.00 83.31 300 PRO A N 1
ATOM 2326 C CA . PRO A 1 300 ? -59.946 14.454 38.780 1.00 83.31 300 PRO A CA 1
ATOM 2327 C C . PRO A 1 300 ? -59.391 14.284 40.202 1.00 83.31 300 PRO A C 1
ATOM 2329 O O . PRO A 1 300 ? -58.404 13.583 40.408 1.00 83.31 300 PRO A O 1
ATOM 2332 N N . LEU A 1 301 ? -60.017 14.927 41.192 1.00 79.88 301 LEU A N 1
ATOM 2333 C CA . LEU A 1 301 ? -59.489 15.009 42.562 1.00 79.88 301 LEU A CA 1
ATOM 2334 C C . LEU A 1 301 ? -59.350 13.636 43.250 1.00 79.88 301 LEU A C 1
ATOM 2336 O O . LEU A 1 301 ? -58.420 13.418 44.023 1.00 79.88 301 LEU A O 1
ATOM 2340 N N . ASP A 1 302 ? -60.268 12.719 42.954 1.00 80.88 302 ASP A N 1
ATOM 2341 C CA . ASP A 1 302 ? -60.256 11.324 43.399 1.00 80.88 302 ASP A CA 1
ATOM 2342 C C . ASP A 1 302 ? -59.039 10.558 42.856 1.00 80.88 302 ASP A C 1
ATOM 2344 O O . ASP A 1 302 ? -58.397 9.825 43.603 1.00 80.88 302 ASP A O 1
ATOM 2348 N N . GLN A 1 303 ? -58.653 10.807 41.602 1.00 84.25 303 GLN A N 1
ATOM 2349 C CA . GLN A 1 303 ? -57.464 10.211 40.975 1.00 84.25 303 GLN A CA 1
ATOM 2350 C C . GLN A 1 303 ? -56.163 10.942 41.345 1.00 84.25 303 GLN A C 1
ATOM 2352 O O . GLN A 1 303 ? -55.095 10.333 41.404 1.00 84.25 303 GLN A O 1
ATOM 2357 N N . ALA A 1 304 ? -56.237 12.245 41.623 1.00 82.69 304 ALA A N 1
ATOM 2358 C CA . ALA A 1 304 ? -55.092 13.056 42.022 1.00 82.69 304 ALA A CA 1
ATOM 2359 C C . ALA A 1 304 ? -54.495 12.597 43.361 1.00 82.69 304 ALA A C 1
ATOM 2361 O O . ALA A 1 304 ? -53.274 12.580 43.510 1.00 82.69 304 ALA A O 1
ATOM 2362 N N . GLY A 1 305 ? -55.342 12.197 44.319 1.00 81.56 305 GLY A N 1
ATOM 2363 C CA . GLY A 1 305 ? -54.894 11.628 45.593 1.00 81.56 305 GLY A CA 1
ATOM 2364 C C . GLY A 1 305 ? -54.099 10.336 45.398 1.00 81.56 305 GLY A C 1
ATOM 2365 O O . GLY A 1 305 ? -52.979 10.229 45.889 1.00 81.56 305 GLY A O 1
ATOM 2366 N N . GLU A 1 306 ? -54.626 9.404 44.599 1.00 88.31 306 GLU A N 1
ATOM 2367 C CA . GLU A 1 306 ? -53.957 8.128 44.311 1.00 88.31 306 GLU A CA 1
ATOM 2368 C C . GLU A 1 306 ? -52.611 8.318 43.597 1.00 88.31 306 GLU A C 1
ATOM 2370 O O . GLU A 1 306 ? -51.627 7.655 43.929 1.00 88.31 306 GLU A O 1
ATOM 2375 N N . GLN A 1 307 ? -52.532 9.248 42.640 1.00 86.62 307 GLN A N 1
ATOM 2376 C CA . GLN A 1 307 ? -51.287 9.523 41.919 1.00 86.62 307 GLN A CA 1
ATOM 2377 C C . GLN A 1 307 ? -50.237 10.224 42.790 1.00 86.62 307 GLN A C 1
ATOM 2379 O O . GLN A 1 307 ? -49.056 9.886 42.705 1.00 86.62 307 GLN A O 1
ATOM 2384 N N . LEU A 1 308 ? -50.636 11.163 43.655 1.00 84.62 308 LEU A N 1
ATOM 2385 C CA . LEU A 1 308 ? -49.717 11.794 44.608 1.00 84.62 308 LEU A CA 1
ATOM 2386 C C . LEU A 1 308 ? -49.206 10.790 45.647 1.00 84.62 308 LEU A C 1
ATOM 2388 O O . LEU A 1 308 ? -48.007 10.784 45.935 1.00 84.62 308 LEU A O 1
ATOM 2392 N N . ASP A 1 309 ? -50.071 9.914 46.159 1.00 87.38 309 ASP A N 1
ATOM 2393 C CA . ASP A 1 309 ? -49.676 8.850 47.083 1.00 87.38 309 ASP A CA 1
ATOM 2394 C C . ASP A 1 309 ? -48.705 7.868 46.413 1.00 87.38 309 ASP A C 1
ATOM 2396 O O . ASP A 1 309 ? -47.704 7.489 47.022 1.00 87.38 309 ASP A O 1
ATOM 2400 N N . ALA A 1 310 ? -48.931 7.511 45.144 1.00 88.19 310 ALA A N 1
ATOM 2401 C CA . ALA A 1 310 ? -48.012 6.672 44.376 1.00 88.19 310 ALA A CA 1
ATOM 2402 C C . ALA A 1 310 ? -46.634 7.337 44.190 1.00 88.19 310 ALA A C 1
ATOM 2404 O O . ALA A 1 310 ? -45.604 6.694 44.405 1.00 88.19 310 ALA A O 1
ATOM 2405 N N . LEU A 1 311 ? -46.594 8.634 43.860 1.00 87.50 311 LEU A N 1
ATOM 2406 C CA . LEU A 1 311 ? -45.344 9.397 43.749 1.00 87.50 311 LEU A CA 1
ATOM 2407 C C . LEU A 1 311 ? -44.617 9.523 45.099 1.00 87.50 311 LEU A C 1
ATOM 2409 O O . LEU A 1 311 ? -43.387 9.457 45.149 1.00 87.50 311 LEU A O 1
ATOM 2413 N N . LEU A 1 312 ? -45.359 9.687 46.198 1.00 85.94 312 LEU A N 1
ATOM 2414 C CA . LEU A 1 312 ? -44.812 9.766 47.554 1.00 85.94 312 LEU A CA 1
ATOM 2415 C C . LEU A 1 312 ? -44.264 8.411 48.025 1.00 85.94 312 LEU A C 1
ATOM 2417 O O . LEU A 1 312 ? -43.185 8.365 48.613 1.00 85.94 312 LEU A O 1
ATOM 2421 N N . GLN A 1 313 ? -44.977 7.313 47.756 1.00 88.81 313 GLN A N 1
ATOM 2422 C CA . GLN A 1 313 ? -44.532 5.950 48.071 1.00 88.81 313 GLN A CA 1
ATOM 2423 C C . GLN A 1 313 ? -43.303 5.546 47.254 1.00 88.81 313 GLN A C 1
ATOM 2425 O O . GLN A 1 313 ? -42.403 4.905 47.791 1.00 88.81 313 GLN A O 1
ATOM 2430 N N . ALA A 1 314 ? -43.228 5.976 45.992 1.00 85.81 314 ALA A N 1
ATOM 2431 C CA . ALA A 1 314 ? -42.039 5.826 45.158 1.00 85.81 314 ALA A CA 1
ATOM 2432 C C . ALA A 1 314 ? -40.867 6.731 45.598 1.00 85.81 314 ALA A C 1
ATOM 2434 O O . ALA A 1 314 ? -39.779 6.634 45.038 1.00 85.81 314 ALA A O 1
ATOM 2435 N N . GLY A 1 315 ? -41.071 7.615 46.585 1.00 83.94 315 GLY A N 1
ATOM 2436 C CA . GLY A 1 315 ? -40.048 8.532 47.094 1.00 83.94 315 GLY A CA 1
ATOM 2437 C C . GLY A 1 315 ? -39.698 9.682 46.145 1.00 83.94 315 GLY A C 1
ATOM 2438 O O . GLY A 1 315 ? -38.706 10.368 46.371 1.00 83.94 315 GLY A O 1
ATOM 2439 N N . LEU A 1 316 ? -40.501 9.909 45.101 1.00 86.56 316 LEU A N 1
ATOM 2440 C CA . LEU A 1 316 ? -40.241 10.902 44.051 1.00 86.56 316 LEU A CA 1
ATOM 2441 C C . LEU A 1 316 ? -40.684 12.316 44.435 1.00 86.56 316 LEU A C 1
ATOM 2443 O O . LEU A 1 316 ? -40.233 13.295 43.846 1.00 86.56 316 LEU A O 1
ATOM 2447 N N . ILE A 1 317 ? -41.557 12.440 45.436 1.00 84.12 317 ILE A N 1
ATOM 2448 C CA . ILE A 1 317 ? -41.972 13.723 46.006 1.00 84.12 317 ILE A CA 1
ATOM 2449 C C . ILE A 1 317 ? -41.903 13.681 47.531 1.00 84.12 317 ILE A C 1
ATOM 2451 O O . ILE A 1 317 ? -42.014 12.630 48.159 1.00 84.12 317 ILE A O 1
ATOM 2455 N N . SER A 1 318 ? -41.747 14.848 48.154 1.00 88.94 318 SER A N 1
ATOM 2456 C CA . SER A 1 318 ? -41.740 14.964 49.614 1.00 88.94 318 SER A CA 1
ATOM 2457 C C . SER A 1 318 ? -43.160 15.064 50.189 1.00 88.94 318 SER A C 1
ATOM 2459 O O . SER A 1 318 ? -44.098 15.475 49.504 1.00 88.94 318 SER A O 1
ATOM 2461 N N . ARG A 1 319 ? -43.325 14.785 51.492 1.00 83.44 319 ARG A N 1
ATOM 2462 C CA . ARG A 1 319 ? -44.615 14.969 52.191 1.00 83.44 319 ARG A CA 1
ATOM 2463 C C . ARG A 1 319 ? -45.127 16.415 52.141 1.00 83.44 319 ARG A C 1
ATOM 2465 O O . ARG A 1 319 ? -46.338 16.626 52.139 1.00 83.44 319 ARG A O 1
ATOM 2472 N N . SER A 1 320 ? -44.235 17.409 52.107 1.00 85.69 320 SER A N 1
ATOM 2473 C CA . SER A 1 320 ? -44.633 18.817 51.976 1.00 85.69 320 SER A CA 1
ATOM 2474 C C . SER A 1 320 ? -45.105 19.136 50.556 1.00 85.69 320 SER A C 1
ATOM 2476 O O . SER A 1 320 ? -46.133 19.793 50.404 1.00 85.69 320 SER A O 1
ATOM 2478 N N . THR A 1 321 ? -44.419 18.617 49.531 1.00 83.88 321 THR A N 1
ATOM 2479 C CA . THR A 1 321 ? -44.837 18.727 48.122 1.00 83.88 321 THR A CA 1
ATOM 2480 C C . THR A 1 321 ? -46.191 18.057 47.896 1.00 83.88 321 THR A C 1
ATOM 2482 O O . THR A 1 321 ? -47.071 18.655 47.281 1.00 83.88 321 THR A O 1
ATOM 2485 N N . HIS A 1 322 ? -46.388 16.862 48.459 1.00 90.50 322 HIS A N 1
ATOM 2486 C CA . HIS A 1 322 ? -47.649 16.125 48.417 1.00 90.50 322 HIS A CA 1
ATOM 2487 C C . HIS A 1 322 ? -48.810 16.955 48.975 1.00 90.50 322 HIS A C 1
ATOM 2489 O O . HIS A 1 322 ? -49.798 17.198 48.287 1.00 90.50 322 HIS A O 1
ATOM 2495 N N . LYS A 1 323 ? -48.672 17.442 50.218 1.00 85.31 323 LYS A N 1
ATOM 2496 C CA . LYS A 1 323 ? -49.711 18.239 50.883 1.00 85.31 323 LYS A CA 1
ATOM 2497 C C . LYS A 1 323 ? -50.030 19.525 50.111 1.00 85.31 323 LYS A C 1
ATOM 2499 O O . LYS A 1 323 ? -51.192 19.807 49.857 1.00 85.31 323 LYS A O 1
ATOM 2504 N N . SER A 1 324 ? -48.998 20.253 49.683 1.00 88.50 324 SER A N 1
ATOM 2505 C CA . SER A 1 324 ? -49.144 21.487 48.898 1.00 88.50 324 SER A CA 1
ATOM 2506 C C . SER A 1 324 ? -49.889 21.259 47.574 1.00 88.50 324 SER A C 1
ATOM 2508 O O . SER A 1 324 ? -50.784 22.02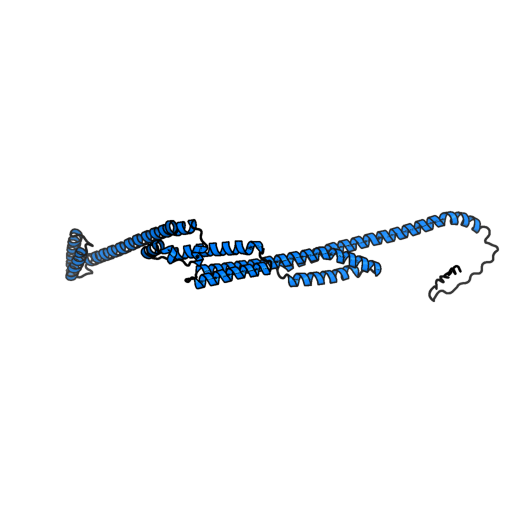6 47.227 1.00 88.50 324 SER A O 1
ATOM 2510 N N . SER A 1 325 ? -49.556 20.185 46.851 1.00 85.31 325 SER A N 1
ATOM 2511 C CA . SER A 1 325 ? -50.177 19.866 45.556 1.00 85.31 325 SER A CA 1
ATOM 2512 C C . SER A 1 325 ? -51.637 19.432 45.719 1.00 85.31 325 SER A C 1
ATOM 2514 O O . SER A 1 325 ? -52.485 19.833 44.926 1.00 85.31 325 SER A O 1
ATOM 2516 N N . LEU A 1 326 ? -51.957 18.681 46.783 1.00 85.81 326 LEU A N 1
ATOM 2517 C CA . LEU A 1 326 ? -53.330 18.290 47.122 1.00 85.81 326 LEU A CA 1
ATOM 2518 C C . LEU A 1 326 ? -54.197 19.514 47.470 1.00 85.81 326 LEU A C 1
ATOM 2520 O O . LEU A 1 326 ? -55.308 19.648 46.959 1.00 85.81 326 LEU A O 1
ATOM 2524 N N . ASP A 1 327 ? -53.672 20.438 48.284 1.00 85.44 327 ASP A N 1
ATOM 2525 C CA . ASP A 1 327 ? -54.364 21.678 48.665 1.00 85.44 327 ASP A CA 1
ATOM 2526 C C . ASP A 1 327 ? -54.648 22.560 47.424 1.00 85.44 327 ASP A C 1
ATOM 2528 O O . ASP A 1 327 ? -55.730 23.140 47.264 1.00 85.44 327 ASP A O 1
ATOM 2532 N N . LYS A 1 328 ? -53.696 22.624 46.483 1.00 85.81 328 LYS A N 1
ATOM 2533 C CA . LYS A 1 328 ? -53.872 23.313 45.194 1.00 85.81 328 LYS A CA 1
ATOM 2534 C C . LYS A 1 328 ? -54.890 22.621 44.283 1.00 85.81 328 LYS A C 1
ATOM 2536 O O . LYS A 1 328 ? -55.723 23.298 43.687 1.00 85.81 328 LYS A O 1
ATOM 2541 N N . ALA A 1 329 ? -54.882 21.293 44.206 1.00 83.19 329 ALA A N 1
ATOM 2542 C CA . ALA A 1 329 ? -55.860 20.539 43.421 1.00 83.19 329 ALA A CA 1
ATOM 2543 C C . ALA A 1 329 ? -57.293 20.735 43.950 1.00 83.19 329 ALA A C 1
ATOM 2545 O O . ALA A 1 329 ? -58.223 20.954 43.173 1.00 83.19 329 ALA A O 1
ATOM 2546 N N . GLN A 1 330 ? -57.474 20.746 45.277 1.00 83.44 330 GLN A N 1
ATOM 2547 C CA . GLN A 1 330 ? -58.766 21.026 45.916 1.00 83.44 330 GLN A CA 1
ATOM 2548 C C . GLN A 1 330 ? -59.281 22.431 45.582 1.00 83.44 330 GLN A C 1
ATOM 2550 O O . GLN A 1 330 ? -60.453 22.598 45.243 1.00 83.44 330 GLN A O 1
ATOM 2555 N N . THR A 1 331 ? -58.401 23.436 45.623 1.00 82.69 331 THR A N 1
ATOM 2556 C CA . THR A 1 331 ? -58.756 24.823 45.277 1.00 82.69 331 THR A CA 1
ATOM 2557 C C . THR A 1 331 ? -58.996 25.034 43.779 1.00 82.69 331 THR A C 1
ATOM 2559 O O . THR A 1 331 ? -59.808 25.879 43.402 1.00 82.69 331 THR A O 1
ATOM 2562 N N . ALA A 1 332 ? -58.338 24.267 42.908 1.00 77.00 332 ALA A N 1
ATOM 2563 C CA . ALA A 1 332 ? -58.619 24.263 41.474 1.00 77.00 332 ALA A CA 1
ATOM 2564 C C . ALA A 1 332 ? -59.966 23.585 41.155 1.00 77.00 332 ALA A C 1
ATOM 2566 O O . ALA A 1 332 ? -60.735 24.090 40.333 1.00 77.00 332 ALA A O 1
ATOM 2567 N N . SER A 1 333 ? -60.284 22.480 41.838 1.00 76.56 333 SER A N 1
ATOM 2568 C CA . SER A 1 333 ? -61.552 21.759 41.681 1.00 76.56 333 SER A CA 1
ATOM 2569 C C . SER A 1 333 ? -62.755 22.575 42.159 1.00 76.56 333 SER A C 1
ATOM 2571 O O . SER A 1 333 ? -63.796 22.545 41.505 1.00 76.56 333 SER A O 1
ATOM 2573 N N . SER A 1 334 ? -62.633 23.316 43.267 1.00 76.44 334 SER A N 1
ATOM 2574 C CA . SER A 1 334 ? -63.721 24.170 43.761 1.00 76.44 334 SER A CA 1
ATOM 2575 C C . SER A 1 334 ? -64.021 25.328 42.808 1.00 76.44 334 SER A C 1
ATOM 2577 O O . SER A 1 334 ? -65.185 25.593 42.527 1.00 76.44 334 SER A O 1
ATOM 2579 N N . LYS A 1 335 ? -62.989 25.947 42.218 1.00 72.50 335 LYS A N 1
ATOM 2580 C CA . LYS A 1 335 ? -63.156 27.010 41.212 1.00 72.50 335 LYS A CA 1
ATOM 2581 C C . LYS A 1 335 ? -63.832 26.534 39.927 1.00 72.50 335 LYS A C 1
ATOM 2583 O O . LYS A 1 335 ? -64.612 27.286 39.359 1.00 72.50 335 LYS A O 1
ATOM 2588 N N . LYS A 1 336 ? -63.556 25.307 39.466 1.00 64.06 336 LYS A N 1
ATOM 2589 C CA . LYS A 1 336 ? -64.236 24.727 38.291 1.00 64.06 336 LYS A CA 1
ATOM 2590 C C . LYS A 1 336 ? -65.712 24.408 38.546 1.00 64.06 336 LYS A C 1
ATOM 2592 O O . LYS A 1 336 ? -66.479 24.393 37.596 1.00 64.06 336 LYS A O 1
ATOM 2597 N N . ALA A 1 337 ? -66.104 24.139 39.792 1.00 61.25 337 ALA A N 1
ATOM 2598 C CA . ALA A 1 337 ? -67.496 23.866 40.154 1.00 61.25 337 ALA A CA 1
ATOM 2599 C C . ALA A 1 337 ? -68.365 25.137 40.275 1.00 61.25 337 ALA A C 1
ATOM 2601 O O . ALA A 1 337 ? -69.589 25.032 40.289 1.00 61.25 337 ALA A O 1
ATOM 2602 N N . GLU A 1 338 ? -6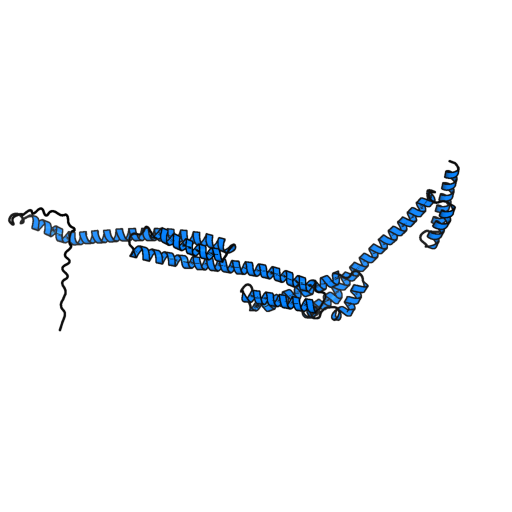7.746 26.321 40.376 1.00 57.16 338 GLU A N 1
ATOM 2603 C CA . GLU A 1 338 ? -68.426 27.624 40.480 1.00 57.16 338 GLU A CA 1
ATOM 2604 C C . GLU A 1 338 ? -68.673 28.309 39.117 1.00 57.16 338 GLU A C 1
ATOM 2606 O O . GLU A 1 338 ? -69.403 29.300 39.062 1.00 57.16 338 GLU A O 1
ATOM 2611 N N . THR A 1 339 ? -68.091 27.789 38.029 1.00 50.94 339 THR A N 1
ATOM 2612 C CA . THR A 1 339 ? -68.256 28.262 36.634 1.00 50.94 339 THR A CA 1
ATOM 2613 C C . THR A 1 339 ? -69.126 27.339 35.807 1.00 50.94 339 THR A C 1
ATOM 2615 O O . THR A 1 339 ? -70.002 27.855 35.080 1.00 50.94 339 THR A O 1
#

Sequence (339 aa):
MKVPTYQRETGITPRAGAVPSGVRVSAGQLAEPARAMQAIARGVGDVGRVVYDDYQRRVKNQRDIEDLEINNQAKRAIAEIGAEAQIAAQEDPYTAENQYKKRIEDKIEEITAGVADPVRRQKLRLSIESLSFGQEIAVKDAARKSEIRKGFAALSEADRLAQIDIQQAQTSEEIAAAQERLSELYRYGAKNGYVLSEEVLGITRASQNSAAKQWMANKIASFTTIEEAEAFKKDMRTMVPSEILSQLTPEEITTYETTVINRRMAYLEDIEIELGAVEQAKQDAAVNRTLLDIEGGSIPLDQAGEQLDALLQAGLISRSTHKSSLDKAQTASSKKAET

pLDDT: mean 80.68, std 17.32, range [29.89, 95.12]

Radius of gyration: 52.75 Å; chains: 1; bounding box: 129×51×143 Å

Foldseek 3Di:
DDDDDDDDPPDPDDDPDDDDDDDDDDPPPPPPVVVVVVVVVVVVVVVVVVVVVVVVVVVVVVVVVVLVVLLVVLLVQLVVLLVVLLVVLLVPLVVSLVSSVVSNVVVLCVSLVPPPDPVVSVVSSVVSVVSNVVSSVVSNVSNLVSVLVVLLVVLVVVLVVLLVQLLPDQDLVSNVVSLVVNLVSLVVCCVSPSDPPVCSVVVSLVSLLVSLLNSLLVCLVPDQALVSLVVCLVCVVPNDHPSSVVSDDPVRVVCSSPPVSVVSNVVNVVVVVVVVVVVVVVVLVVVVVLLCCQLQLVDPLVVNLVVLVVCVVVVNDDPVSSVVSSVSSVVNVVVVVVD

Secondary structure (DSSP, 8-state):
-------------PPTT---------TTS-TTHHHHHHHHHHHHHHHHHHHHHHHHHHHHHHHHHHHHHHHHHHHHHHHHHHHHHHHHHHH-HHHHHHHHHHHHHHHHHHHHTT---HHHHHHHHHHHHHHHHHHHHHHHHHHHHHHHHHHHHHHHHHHHHHHHHHHH--SHHHHHHHHHHHHHHHHHHHHTTSS-TTTHHHHHHHHHHHHHHHHHHHHHHT--SHHHHHHHHHHHHHHS-HHHHTTS-HHHHHHIIIIIHHHHHHHHHHHHHHHHHHHHHHHHHHHHHHHHHHHTT-S-HHHHHHHHHHHHHTTSS-HHHHHHHHHHHHHHHHHHH--